Protein AF-A0AAE0H2H2-F1 (afdb_monomer_lite)

Secondary structure (DSSP, 8-state):
-EEEEEEEEPPPPP------------------------SS---TT-TTHHHHHHHHHHHHHHHHHHH-TTSEEEEETTEEEEEE-HHHHHHHHHHHHHHHHHTT-EE-GGG-EEEBTTB--GGGTT-B-TTSPBPTTTSS--SEEEETTEEEE-HHHHHHHHHHHHHHHHTTHHHHTTSS-HHHHHHHIIIIITHHHHTGGGTS-HHHHHHHHHHHHHHHHHHHHHHTT-SSPPPHHHHHHHTS-GGGTS-S---HHHHHHHHHHHHHHHHHHHHHHH-THHHHH-GGG--GGGGTTT--HHHHHHHHHHHHHHHHHHHHHHHS-TT-PPPGGG---SS------S-S----TTHHHHHHHHHHHTTS--

Sequence (370 aa):
MSIQLVLFLLAPEKKRKGKRKTYAQLAFEQKAPEKQKSLFPCRKGDPLGPFFMAVALQPALQATLNEHPDVFIMAYLDDIHILGPPDKVRAAYDTIVPLLIAAGLELNVPKSTVFCPDGACPEFEDVVDEAGTPMPGAVVPLPGVKVLGIPVGSDQWVADKCVEMALAAGAILPKLARLDDPQVQLLLLRFCAHPRFMHLVRGVPPHLLAHGALAHDNGIQECLQEVAGSPYPLGEEAVALSQLPTRWGGLGLSSAQRLAPAGWLGSWAQVWGKMVVLFPAVRDMLPHLGAPEDTEVGGHPLAAGLTAAMEDVRGARARVVAALGVGHSVPESLRVPEAAPVWGGFGSSQPTRQKELTNYQHGQAAFAGL

Foldseek 3Di:
DEAAEEEEADDDDDDDDDDDDDDDDDDDDDPDPDLPPQPDDLDVVRPCSQVVLCVLLVVLVVVLCVVQVQWDWDDDRRYIYIYYHLVSSLVSVVRRQVSCVVSVYHYDQANYAYAYQVWARCSQQCVADPVSHTRHRHGGHDQWDADPNQIDHDLVVNLVVLQVQLVVLLPCLVVLLVDPALVVSLCCLQPPRLVSSLVNLARPQLVSNQNSLVSNLVSSQVSNCSSVVPPDRDDPVLSVQQQDDVVVVHSVSNRSNVSSVVNNLVNCVVCVQVCCVVPVVVCVVCVLQPHSVCPLDDRHPSSVVVVVVVVVVVVVVVVVVVVPPPDDDDPPSPDDPPDDPNPDPPDDDDPDPPVVVVVVVVVVVVPVPD

pLDDT: mean 72.74, std 24.92, range [22.41, 98.56]

InterPro domains:
  IPR043502 DNA/RNA polymerase superfamily [SSF56672] (45-161)

Radius of gyration: 26.53 Å; chains: 1; bounding box: 83×51×76 Å

Organism: NCBI:txid36881

Structure (mmCIF, N/CA/C/O backbone):
data_AF-A0AAE0H2H2-F1
#
_entry.id   AF-A0AAE0H2H2-F1
#
loop_
_atom_site.group_PDB
_atom_site.id
_atom_site.type_symbol
_atom_site.label_atom_id
_atom_site.label_alt_id
_atom_site.label_comp_id
_atom_site.label_asym_id
_atom_site.label_entity_id
_atom_site.label_seq_id
_atom_site.pdbx_PDB_ins_code
_atom_site.Cartn_x
_atom_site.Cartn_y
_atom_site.Cartn_z
_atom_site.occupancy
_atom_site.B_iso_or_equiv
_atom_site.auth_seq_id
_atom_site.auth_comp_id
_atom_site.auth_asym_id
_atom_site.auth_atom_id
_atom_site.pdbx_PDB_model_num
ATOM 1 N N . MET A 1 1 ? -0.963 10.750 -21.145 1.00 28.17 1 MET A N 1
ATOM 2 C CA . MET A 1 1 ? -1.140 10.044 -19.853 1.00 28.17 1 MET A CA 1
ATOM 3 C C . MET A 1 1 ? 0.255 9.729 -19.354 1.00 28.17 1 MET A C 1
ATOM 5 O O . MET A 1 1 ? 1.069 9.331 -20.176 1.00 28.17 1 MET A O 1
ATOM 9 N N . SER A 1 2 ? 0.548 9.998 -18.086 1.00 22.41 2 SER A N 1
ATOM 10 C CA . SER A 1 2 ? 1.872 9.749 -17.513 1.00 22.41 2 SER A CA 1
ATOM 11 C C . SER A 1 2 ? 1.934 8.328 -16.966 1.00 22.41 2 SER A C 1
ATOM 13 O O . SER A 1 2 ? 1.033 7.964 -16.222 1.00 22.41 2 SER A O 1
ATOM 15 N N . ILE A 1 3 ? 2.967 7.567 -17.318 1.00 25.91 3 ILE A N 1
ATOM 16 C CA . ILE A 1 3 ? 3.225 6.220 -16.786 1.00 25.91 3 ILE A CA 1
ATOM 17 C C . ILE A 1 3 ? 4.239 6.323 -15.651 1.00 25.91 3 ILE A C 1
ATOM 19 O O . ILE A 1 3 ? 5.212 7.080 -15.757 1.00 25.91 3 ILE A O 1
ATOM 23 N N . GLN A 1 4 ? 4.008 5.560 -14.585 1.00 34.78 4 GLN A N 1
ATOM 24 C CA . GLN A 1 4 ? 4.994 5.320 -13.544 1.00 34.78 4 GLN A CA 1
ATOM 25 C C . GLN A 1 4 ? 5.663 3.977 -13.826 1.00 34.78 4 GLN A C 1
ATOM 27 O O . GLN A 1 4 ? 5.008 2.935 -13.861 1.00 34.78 4 GLN A O 1
ATOM 32 N N . LEU A 1 5 ? 6.977 4.014 -14.041 1.00 48.91 5 LEU A N 1
ATOM 33 C CA . LEU A 1 5 ? 7.773 2.809 -14.191 1.00 48.91 5 LEU A CA 1
ATOM 34 C C . LEU A 1 5 ? 8.485 2.518 -12.872 1.00 48.91 5 LEU A C 1
ATOM 36 O O . LEU A 1 5 ? 9.252 3.347 -12.379 1.00 48.91 5 LEU A O 1
ATOM 40 N N . VAL A 1 6 ? 8.232 1.349 -12.294 1.00 55.44 6 VAL A N 1
ATOM 41 C CA . VAL A 1 6 ? 8.979 0.867 -11.131 1.00 55.44 6 VAL A CA 1
ATOM 42 C C . VAL A 1 6 ? 9.818 -0.320 -11.569 1.00 55.44 6 VAL A C 1
ATOM 44 O O . VAL A 1 6 ? 9.327 -1.426 -11.782 1.00 55.44 6 VAL A O 1
ATOM 47 N N . LEU A 1 7 ? 11.107 -0.076 -11.733 1.00 50.66 7 LEU A N 1
ATOM 48 C CA . LEU A 1 7 ? 12.059 -1.092 -12.148 1.00 50.66 7 LEU A CA 1
ATOM 49 C C . LEU A 1 7 ? 12.616 -1.774 -10.900 1.00 50.66 7 LEU A C 1
ATOM 51 O O . LEU A 1 7 ? 13.287 -1.122 -10.103 1.00 50.66 7 LEU A O 1
ATOM 55 N N . PHE A 1 8 ? 12.338 -3.064 -10.712 1.00 37.78 8 PHE A N 1
ATOM 56 C CA . PHE A 1 8 ? 12.973 -3.858 -9.659 1.00 37.78 8 PHE A CA 1
ATOM 57 C C . PHE A 1 8 ? 14.130 -4.652 -10.247 1.00 37.78 8 PHE A C 1
ATOM 59 O O . PHE A 1 8 ? 13.943 -5.495 -11.122 1.00 37.78 8 PHE A O 1
ATOM 66 N N . LEU A 1 9 ? 15.328 -4.424 -9.731 1.00 34.16 9 LEU A N 1
ATOM 67 C CA . LEU A 1 9 ? 16.513 -5.134 -10.178 1.00 34.16 9 LEU A CA 1
ATOM 68 C C . LEU A 1 9 ? 16.863 -6.254 -9.192 1.00 34.16 9 LEU A C 1
ATOM 70 O O . LEU A 1 9 ? 16.934 -6.028 -7.985 1.00 34.16 9 LEU A O 1
ATOM 74 N N . LEU A 1 10 ? 17.057 -7.466 -9.710 1.00 28.23 10 LEU A N 1
ATOM 75 C CA . LEU A 1 10 ? 17.524 -8.641 -8.969 1.00 28.23 10 LEU A CA 1
ATOM 76 C C . LEU A 1 10 ? 19.026 -8.847 -9.218 1.00 28.23 10 LEU A C 1
ATOM 78 O O . LEU A 1 10 ? 19.496 -8.683 -10.341 1.00 28.23 10 LEU A O 1
ATOM 82 N N . ALA A 1 11 ? 19.776 -9.213 -8.178 1.00 25.55 11 ALA A N 1
ATOM 83 C CA . ALA A 1 11 ? 21.234 -9.349 -8.196 1.00 25.55 11 ALA A CA 1
ATOM 84 C C . ALA A 1 11 ? 21.775 -10.194 -9.378 1.00 25.55 11 ALA A C 1
ATOM 86 O O . ALA A 1 11 ? 21.263 -11.288 -9.630 1.00 25.55 11 ALA A O 1
ATOM 87 N N . PRO A 1 12 ? 22.854 -9.772 -10.067 1.00 28.09 12 PRO A N 1
ATOM 88 C CA . PRO A 1 12 ? 23.492 -10.589 -11.096 1.00 28.09 12 PRO A CA 1
ATOM 89 C C . PRO A 1 12 ? 24.421 -11.666 -10.504 1.00 28.09 12 PRO A C 1
ATOM 91 O O . PRO A 1 12 ? 25.335 -11.376 -9.724 1.00 28.09 12 PRO A O 1
ATOM 94 N N . GLU A 1 13 ? 24.274 -12.916 -10.959 1.00 27.06 13 GLU A N 1
ATOM 95 C CA . GLU A 1 13 ? 25.324 -13.930 -10.814 1.00 27.06 13 GLU A CA 1
ATOM 96 C C . GLU A 1 13 ? 26.597 -13.483 -11.555 1.00 27.06 13 GLU A C 1
ATOM 98 O O . GLU A 1 13 ? 26.600 -13.115 -12.732 1.00 27.06 13 GLU A O 1
ATOM 103 N N . LYS A 1 14 ? 27.735 -13.527 -10.856 1.00 30.95 14 LYS A N 1
ATOM 104 C CA . LYS A 1 14 ? 29.041 -13.144 -11.402 1.00 30.95 14 LYS A CA 1
ATOM 105 C C . LYS A 1 14 ? 29.449 -14.058 -12.564 1.00 30.95 14 LYS A C 1
ATOM 107 O O . LYS A 1 14 ? 29.814 -15.204 -12.304 1.00 30.95 14 LYS A O 1
ATOM 112 N N . LYS A 1 15 ? 29.653 -13.504 -13.774 1.00 26.59 15 LYS A N 1
ATOM 113 C CA . LYS A 1 15 ? 30.867 -13.787 -14.584 1.00 26.59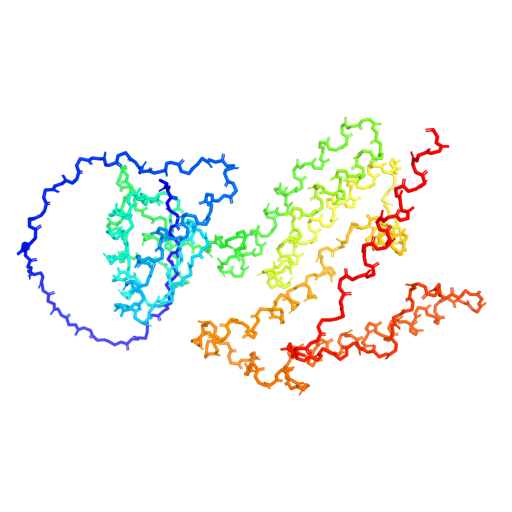 15 LYS A CA 1
ATOM 114 C C . LYS A 1 15 ? 31.109 -12.887 -15.816 1.00 26.59 15 LYS A C 1
ATOM 116 O O . LYS A 1 15 ? 30.358 -12.874 -16.774 1.00 26.59 15 LYS A O 1
ATOM 121 N N . ARG A 1 16 ? 32.327 -12.318 -15.796 1.00 26.94 16 ARG A N 1
ATOM 122 C CA . ARG A 1 16 ? 33.326 -12.102 -16.875 1.00 26.94 16 ARG A CA 1
ATOM 123 C C . ARG A 1 16 ? 33.027 -11.169 -18.069 1.00 26.94 16 ARG A C 1
ATOM 125 O O . ARG A 1 16 ? 32.564 -11.580 -19.119 1.00 26.94 16 ARG A O 1
ATOM 132 N N . LYS A 1 17 ? 33.591 -9.959 -17.921 1.00 30.48 17 LYS A N 1
ATOM 133 C CA . LYS A 1 17 ? 34.383 -9.140 -18.871 1.00 30.48 17 LYS A CA 1
ATOM 134 C C . LYS A 1 17 ? 34.323 -9.507 -20.367 1.00 30.48 17 LYS A C 1
ATOM 136 O O . LYS A 1 17 ? 34.973 -10.455 -20.800 1.00 30.48 17 LYS A O 1
ATOM 141 N N . GLY A 1 18 ? 33.801 -8.571 -21.161 1.00 25.48 18 GLY A N 1
ATOM 142 C CA . GLY A 1 18 ? 34.105 -8.426 -22.586 1.00 25.48 18 GLY A CA 1
ATOM 143 C C . GLY A 1 18 ? 33.724 -7.033 -23.093 1.00 25.48 18 GLY A C 1
ATOM 144 O O . GLY A 1 18 ? 32.568 -6.648 -23.027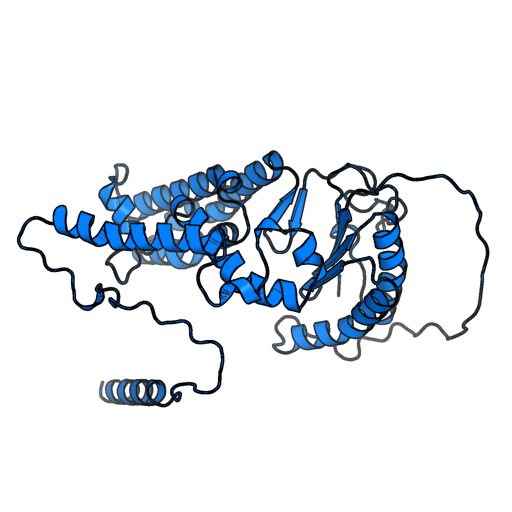 1.00 25.48 18 GLY A O 1
ATOM 145 N N . LYS A 1 19 ? 34.706 -6.259 -23.571 1.00 27.52 19 LYS A N 1
ATOM 146 C CA . LYS A 1 19 ? 34.504 -4.961 -24.243 1.00 27.52 19 LYS A CA 1
ATOM 147 C C . LYS A 1 19 ? 33.829 -5.175 -25.604 1.00 27.52 19 LYS A C 1
ATOM 149 O O . LYS A 1 19 ? 34.312 -6.037 -26.334 1.00 27.52 19 LYS A O 1
ATOM 154 N N . ARG A 1 20 ? 32.931 -4.276 -26.034 1.00 23.17 20 ARG A N 1
ATOM 155 C CA . ARG A 1 20 ? 33.016 -3.629 -27.364 1.00 23.17 20 ARG A CA 1
ATOM 156 C C . ARG A 1 20 ? 32.036 -2.470 -27.555 1.00 23.17 20 ARG A C 1
ATOM 158 O O . ARG A 1 20 ? 31.009 -2.378 -26.904 1.00 23.17 20 ARG A O 1
ATOM 165 N N . LYS A 1 21 ? 32.485 -1.572 -28.432 1.00 22.84 21 LYS A N 1
ATOM 166 C CA . LYS A 1 21 ? 31.920 -0.282 -28.816 1.00 22.84 21 LYS A CA 1
ATOM 167 C C . LYS A 1 21 ? 30.731 -0.425 -29.771 1.00 22.84 21 LYS A C 1
ATOM 169 O O . LYS A 1 21 ? 30.671 -1.368 -30.554 1.00 22.84 21 LYS A O 1
ATOM 174 N N . THR A 1 22 ? 29.897 0.605 -29.690 1.00 34.84 22 THR A N 1
ATOM 175 C CA . THR A 1 22 ? 28.964 1.191 -30.661 1.00 34.84 22 THR A CA 1
ATOM 176 C C . THR A 1 22 ? 29.240 0.929 -32.144 1.00 34.84 22 THR A C 1
ATOM 178 O O . THR A 1 22 ? 30.383 1.027 -32.577 1.00 34.84 22 THR A O 1
ATOM 181 N N . TYR A 1 23 ? 28.165 0.686 -32.907 1.00 23.72 23 TYR A N 1
ATOM 182 C CA . TYR A 1 23 ? 27.789 1.337 -34.180 1.00 23.72 23 TYR A CA 1
ATOM 183 C C . TYR A 1 23 ? 26.551 0.631 -34.761 1.00 23.72 23 TYR A C 1
ATOM 185 O O . TYR A 1 23 ? 26.616 -0.568 -35.005 1.00 23.72 23 TYR A O 1
ATOM 193 N N . ALA A 1 24 ? 25.474 1.375 -35.032 1.00 23.97 24 ALA A N 1
ATOM 194 C CA . ALA A 1 24 ? 24.702 1.301 -36.282 1.00 23.97 24 ALA A CA 1
ATOM 195 C C . ALA A 1 24 ? 23.532 2.293 -36.234 1.00 23.97 24 ALA A C 1
ATOM 197 O O . ALA A 1 24 ? 22.600 2.173 -35.445 1.00 23.97 24 ALA A O 1
ATOM 198 N N . GLN A 1 25 ? 23.635 3.290 -37.101 1.00 24.72 25 GLN A N 1
ATOM 199 C CA . GLN A 1 25 ? 22.614 4.260 -37.454 1.00 24.72 25 GLN A CA 1
ATOM 200 C C . GLN A 1 25 ? 21.769 3.735 -38.629 1.00 24.72 25 GLN A C 1
ATOM 202 O O . GLN A 1 25 ? 22.316 3.101 -39.527 1.00 24.72 25 GLN A O 1
ATOM 207 N N . LEU A 1 26 ? 20.499 4.168 -38.638 1.00 25.58 26 LEU A N 1
ATOM 208 C CA . LEU A 1 26 ? 19.618 4.444 -39.790 1.00 25.58 26 LEU A CA 1
ATOM 209 C C . LEU A 1 26 ? 19.058 3.243 -40.579 1.00 25.58 26 LEU A C 1
ATOM 211 O O . LEU A 1 26 ? 19.769 2.587 -41.326 1.00 25.58 26 LEU A O 1
ATOM 215 N N . ALA A 1 27 ? 17.736 3.043 -40.553 1.00 25.00 27 ALA A N 1
ATOM 216 C CA . ALA A 1 27 ? 16.785 3.798 -41.383 1.00 25.00 27 ALA A CA 1
ATOM 217 C C . ALA A 1 27 ? 15.397 3.123 -41.369 1.00 25.00 27 ALA A C 1
ATOM 219 O O . ALA A 1 27 ? 15.215 2.054 -41.940 1.00 25.00 27 ALA A O 1
ATOM 220 N N . PHE A 1 28 ? 14.398 3.795 -40.798 1.00 24.16 28 PHE A N 1
ATOM 221 C CA . PHE A 1 28 ? 13.041 3.762 -41.340 1.00 24.16 28 PHE A CA 1
ATOM 222 C C . PHE A 1 28 ? 12.531 5.199 -41.354 1.00 24.16 28 PHE A C 1
ATOM 224 O O . PHE A 1 28 ? 12.192 5.778 -40.324 1.00 24.16 28 PHE A O 1
ATOM 231 N N . GLU A 1 29 ? 12.541 5.791 -42.547 1.00 28.86 29 GLU A N 1
ATOM 232 C CA . GLU A 1 29 ? 11.766 6.982 -42.850 1.00 28.86 29 GLU A CA 1
ATOM 233 C C . GLU A 1 29 ? 10.282 6.629 -42.725 1.00 28.86 29 GLU A C 1
ATOM 235 O O . GLU A 1 29 ? 9.678 6.049 -43.625 1.00 28.86 29 GLU A O 1
ATOM 240 N N . GLN A 1 30 ? 9.668 7.021 -41.617 1.00 28.27 30 GLN A N 1
ATOM 241 C CA . GLN A 1 30 ? 8.284 7.461 -41.646 1.00 28.27 30 GLN A CA 1
ATOM 242 C C . GLN A 1 30 ? 8.240 8.843 -41.015 1.00 28.27 30 GLN A C 1
ATOM 244 O O . GLN A 1 30 ? 8.755 9.062 -39.919 1.00 28.27 30 GLN A O 1
ATOM 249 N N . LYS A 1 31 ? 7.687 9.791 -41.780 1.00 26.48 31 LYS A N 1
ATOM 250 C CA . LYS A 1 31 ? 7.372 11.153 -41.347 1.00 26.48 31 LYS A CA 1
ATOM 251 C C . LYS A 1 31 ? 6.892 11.130 -39.900 1.00 26.48 31 LYS A C 1
ATOM 253 O O . LYS A 1 31 ? 5.987 10.362 -39.579 1.00 26.48 31 LYS A O 1
ATOM 258 N N . ALA A 1 32 ? 7.476 11.999 -39.076 1.00 28.83 32 ALA A N 1
ATOM 259 C CA . ALA A 1 32 ? 6.954 12.311 -37.756 1.00 28.83 32 ALA A CA 1
ATOM 260 C C . ALA A 1 32 ? 5.426 12.449 -37.854 1.00 28.83 32 ALA A C 1
ATOM 262 O O . ALA A 1 32 ? 4.962 13.257 -38.670 1.00 28.83 32 ALA A O 1
ATOM 263 N N . PRO A 1 33 ? 4.631 11.677 -37.095 1.00 35.97 33 PRO A N 1
ATOM 264 C CA . PRO A 1 33 ? 3.234 12.018 -36.986 1.00 35.97 33 PRO A CA 1
ATOM 265 C C . PRO A 1 33 ? 3.209 13.379 -36.288 1.00 35.97 33 PRO A C 1
ATOM 267 O O . PRO A 1 33 ? 3.734 13.538 -35.183 1.00 35.97 33 PRO A O 1
ATOM 270 N N . GLU A 1 34 ? 2.642 14.388 -36.956 1.00 32.69 34 GLU A N 1
ATOM 271 C CA . GLU A 1 34 ? 2.080 15.547 -36.263 1.00 32.69 34 GLU A CA 1
ATOM 272 C C . GLU A 1 34 ? 1.403 15.029 -35.001 1.00 32.69 34 GLU A C 1
ATOM 274 O O . GLU A 1 34 ? 0.661 14.054 -35.122 1.00 32.69 34 GLU A O 1
ATOM 279 N N . LYS A 1 35 ? 1.680 15.630 -33.827 1.00 33.91 35 LYS A N 1
ATOM 280 C CA . LYS A 1 35 ? 1.057 15.283 -32.537 1.00 33.91 35 LYS A CA 1
ATOM 281 C C . LYS A 1 35 ? -0.387 14.859 -32.782 1.00 33.91 35 LYS A C 1
ATOM 283 O O . LYS A 1 35 ? -1.266 15.710 -32.945 1.00 33.91 35 LYS A O 1
ATOM 288 N N . GLN A 1 36 ? -0.615 13.550 -32.864 1.00 34.44 36 GLN A N 1
ATOM 289 C CA . GLN A 1 36 ? -1.924 13.029 -33.188 1.00 34.44 36 GLN A CA 1
ATOM 290 C C . GLN A 1 36 ? -2.730 13.350 -31.940 1.00 34.44 36 GLN A C 1
ATOM 292 O O . GLN A 1 36 ? -2.468 12.798 -30.871 1.00 34.44 36 GLN A O 1
ATOM 297 N N . LYS A 1 37 ? -3.627 14.342 -32.028 1.00 34.59 37 LYS A N 1
ATOM 298 C CA . LYS A 1 37 ? -4.601 14.605 -30.966 1.00 34.59 37 LYS A CA 1
ATOM 299 C C . LYS A 1 37 ? -5.234 13.254 -30.665 1.00 34.59 37 LYS A C 1
ATOM 301 O O . LYS A 1 37 ? -5.859 12.691 -31.559 1.00 34.59 37 LYS A O 1
ATOM 306 N N . SER A 1 38 ? -4.980 12.731 -29.462 1.00 37.88 38 SER A N 1
ATOM 307 C CA . SER A 1 38 ? -5.392 11.395 -29.027 1.00 37.88 38 SER A CA 1
ATOM 308 C C . SER A 1 38 ? -6.783 11.094 -29.572 1.00 37.88 38 SER A C 1
ATOM 310 O O . SER A 1 38 ? -7.717 11.840 -29.262 1.00 37.88 38 SER A O 1
ATOM 312 N N . LEU A 1 39 ? -6.919 10.056 -30.403 1.00 38.53 39 LEU A N 1
ATOM 313 C CA . LEU A 1 39 ? -8.165 9.818 -31.135 1.00 38.53 39 LEU A CA 1
ATOM 314 C C . LEU A 1 39 ? -9.361 9.569 -30.196 1.00 38.53 39 LEU A C 1
ATOM 316 O O . LEU A 1 39 ? -10.496 9.719 -30.624 1.00 38.53 39 LEU A O 1
ATOM 320 N N . PHE A 1 40 ? -9.119 9.298 -28.907 1.00 41.47 40 PHE A N 1
ATOM 321 C CA . PHE A 1 40 ? -10.119 9.350 -27.841 1.00 41.47 40 PHE A CA 1
ATOM 322 C C . PHE A 1 40 ? -9.466 9.792 -26.519 1.00 41.47 40 PHE A C 1
ATOM 324 O O . PHE A 1 40 ? -8.804 8.978 -25.872 1.00 41.47 40 PHE A O 1
ATOM 331 N N . PRO A 1 41 ? -9.614 11.053 -26.066 1.00 49.22 41 PRO A N 1
ATOM 332 C CA . PRO A 1 41 ? -9.222 11.402 -24.708 1.00 49.22 41 PRO A CA 1
ATOM 333 C C . PRO A 1 41 ? -10.182 10.700 -23.742 1.00 49.22 41 PRO A C 1
ATOM 335 O O . PRO A 1 41 ? -11.307 11.157 -23.533 1.00 49.22 41 PRO A O 1
ATOM 338 N N . CYS A 1 42 ? -9.745 9.581 -23.161 1.00 57.22 42 CYS A N 1
ATOM 339 C CA . CYS A 1 42 ? -10.456 8.945 -22.058 1.00 57.22 42 CYS A CA 1
ATOM 340 C C . CYS A 1 42 ? -10.548 9.963 -20.917 1.00 57.22 42 CYS A C 1
ATOM 342 O O . CYS A 1 42 ? -9.534 10.405 -20.367 1.00 57.22 42 CYS A O 1
ATOM 344 N N . ARG A 1 43 ? -11.765 10.414 -20.607 1.00 64.12 43 ARG A N 1
ATOM 345 C CA . ARG A 1 43 ? -11.980 11.428 -19.572 1.00 64.12 43 ARG A CA 1
ATOM 346 C C . ARG A 1 43 ? -11.826 10.779 -18.202 1.00 64.12 43 ARG A C 1
ATOM 348 O O . ARG A 1 43 ? -12.275 9.657 -17.985 1.00 64.12 43 ARG A O 1
ATOM 355 N N . LYS A 1 44 ? -11.228 11.496 -17.246 1.00 66.25 44 LYS A N 1
ATOM 356 C CA . LYS A 1 44 ? -11.245 11.060 -15.842 1.00 66.25 44 LYS A CA 1
ATOM 357 C C . LYS A 1 44 ? -12.703 10.893 -15.402 1.00 66.25 44 LYS A C 1
ATOM 359 O O . LYS A 1 44 ? -13.487 11.827 -15.548 1.00 66.25 44 LYS A O 1
ATOM 364 N N . GLY A 1 45 ? -13.042 9.712 -14.890 1.00 77.19 45 GLY A N 1
ATOM 365 C CA . GLY A 1 45 ? -14.411 9.349 -14.515 1.00 77.19 45 GLY A CA 1
ATOM 366 C C . GLY A 1 45 ? -15.206 8.604 -15.594 1.00 77.19 45 GLY A C 1
ATOM 367 O O . GLY A 1 45 ? -16.333 8.211 -15.314 1.00 77.19 45 GLY A O 1
ATOM 368 N N . ASP A 1 46 ? -14.645 8.374 -16.787 1.00 83.75 46 ASP A N 1
ATOM 369 C CA . ASP A 1 46 ? -15.234 7.471 -17.782 1.00 83.75 46 ASP A CA 1
ATOM 370 C C . ASP A 1 46 ? -15.148 6.009 -17.293 1.00 83.75 46 ASP A C 1
ATOM 372 O O . ASP A 1 46 ? -14.033 5.522 -17.065 1.00 83.75 46 ASP A O 1
ATOM 376 N N . PRO A 1 47 ? -16.281 5.289 -17.155 1.00 87.00 47 PRO A N 1
ATOM 377 C CA . PRO A 1 47 ? -16.286 3.884 -16.751 1.00 87.00 47 PRO A CA 1
ATOM 378 C C . PRO A 1 47 ? -15.449 2.961 -17.649 1.00 87.00 47 PRO A C 1
ATOM 380 O O . PRO A 1 47 ? -14.921 1.964 -17.160 1.00 87.00 47 PRO A O 1
ATOM 383 N N . LEU A 1 48 ? -15.310 3.276 -18.944 1.00 86.69 48 LEU A N 1
ATOM 384 C CA . LEU A 1 48 ? -14.528 2.479 -19.899 1.00 86.69 48 LEU A CA 1
ATOM 385 C C . LEU A 1 48 ? -13.084 2.969 -20.061 1.00 86.69 48 LEU A C 1
ATOM 387 O O . LEU A 1 48 ? -12.267 2.273 -20.664 1.00 86.69 48 LEU A O 1
ATOM 391 N N . GLY A 1 49 ? -12.739 4.127 -19.495 1.00 82.88 49 GLY A N 1
ATOM 392 C CA . GLY A 1 49 ? -11.400 4.709 -19.594 1.00 82.88 49 GLY A CA 1
ATOM 393 C C . GLY A 1 49 ? -10.269 3.750 -19.185 1.00 82.88 49 GLY A C 1
ATOM 394 O O . GLY A 1 49 ? -9.325 3.584 -19.961 1.00 82.88 49 GLY A O 1
ATOM 395 N N . PRO A 1 50 ? -10.353 3.063 -18.025 1.00 85.88 50 PRO A N 1
ATOM 396 C CA . PRO A 1 50 ? -9.331 2.100 -17.608 1.00 85.88 50 PRO A CA 1
ATOM 397 C C . PRO A 1 50 ? -9.164 0.925 -18.579 1.00 85.88 50 PRO A C 1
ATOM 399 O O . PRO A 1 50 ? -8.043 0.487 -18.828 1.00 85.88 50 PRO A O 1
ATOM 402 N N . PHE A 1 51 ? -10.264 0.437 -19.162 1.00 86.56 51 PHE A N 1
ATOM 403 C CA . PHE A 1 51 ? -10.221 -0.650 -20.139 1.00 86.56 51 PHE A CA 1
ATOM 404 C C . PHE A 1 51 ? -9.496 -0.218 -21.415 1.00 86.56 51 PHE A C 1
ATOM 406 O O . PHE A 1 51 ? -8.593 -0.914 -21.872 1.00 86.56 51 PHE A O 1
ATOM 413 N N . PHE A 1 52 ? -9.833 0.954 -21.961 1.00 82.75 52 PHE A N 1
ATOM 414 C CA . PHE A 1 52 ? -9.165 1.464 -23.158 1.00 82.75 52 PHE A CA 1
ATOM 415 C C . PHE A 1 52 ? -7.680 1.747 -22.927 1.00 82.75 52 PHE A C 1
ATOM 417 O O . PHE A 1 52 ? -6.874 1.468 -23.812 1.00 82.75 52 PHE A O 1
ATOM 424 N N . MET A 1 53 ? -7.299 2.219 -21.734 1.00 81.06 53 MET A N 1
ATOM 425 C CA . MET A 1 53 ? -5.887 2.341 -21.366 1.00 81.06 53 MET A CA 1
ATOM 426 C C . MET A 1 53 ? -5.182 0.981 -21.395 1.00 81.06 53 MET A C 1
ATOM 428 O O . MET A 1 53 ? -4.130 0.850 -22.013 1.00 81.06 53 MET A O 1
ATOM 432 N N . ALA A 1 54 ? -5.764 -0.041 -20.763 1.00 86.81 54 ALA A N 1
ATOM 433 C CA . ALA A 1 54 ? -5.176 -1.378 -20.745 1.00 86.81 54 ALA A CA 1
ATOM 434 C C . ALA A 1 54 ? -5.020 -1.955 -22.165 1.00 86.81 54 ALA A C 1
ATOM 436 O O . ALA A 1 54 ? -3.967 -2.491 -22.501 1.00 86.81 54 ALA A O 1
ATOM 437 N N . VAL A 1 55 ? -6.028 -1.776 -23.027 1.00 86.12 55 VAL A N 1
ATOM 438 C CA . VAL A 1 55 ? -5.967 -2.190 -24.440 1.00 86.12 55 VAL A CA 1
ATOM 439 C C . VAL A 1 55 ? -4.863 -1.450 -25.199 1.00 86.12 55 VAL A C 1
ATOM 441 O O . VAL A 1 55 ? -4.169 -2.068 -26.001 1.00 86.12 55 VAL A O 1
ATOM 444 N N . ALA A 1 56 ? -4.666 -0.155 -24.938 1.00 82.94 56 ALA A N 1
ATOM 445 C CA . ALA A 1 56 ? -3.610 0.631 -25.574 1.00 82.94 56 ALA A CA 1
ATOM 446 C C . ALA A 1 56 ? -2.197 0.212 -25.126 1.00 82.94 56 ALA A C 1
ATOM 448 O O . ALA A 1 56 ? -1.263 0.258 -25.923 1.00 82.94 56 ALA A O 1
ATOM 449 N N . LEU A 1 57 ? -2.040 -0.226 -23.872 1.00 86.69 57 LEU A N 1
ATOM 450 C CA . LEU A 1 57 ? -0.767 -0.707 -23.323 1.00 86.69 57 LEU A CA 1
ATOM 451 C C . LEU A 1 57 ? -0.395 -2.117 -23.801 1.00 86.69 57 LEU A C 1
ATOM 453 O O . LEU A 1 57 ? 0.790 -2.431 -23.932 1.00 86.69 57 LEU A O 1
ATOM 457 N N . GLN A 1 58 ? -1.394 -2.967 -24.055 1.00 90.25 58 GLN A N 1
ATOM 458 C CA . GLN A 1 58 ? -1.197 -4.399 -24.295 1.00 90.25 58 GLN A CA 1
ATOM 459 C C . GLN A 1 58 ? -0.188 -4.727 -25.414 1.00 90.25 58 GLN A C 1
ATOM 461 O O . GLN A 1 58 ? 0.645 -5.609 -25.193 1.00 90.25 58 GLN A O 1
ATOM 466 N N . PRO A 1 59 ? -0.190 -4.059 -26.590 1.00 91.81 59 PRO A N 1
ATOM 467 C CA . PRO A 1 59 ? 0.768 -4.368 -27.650 1.00 91.81 59 PRO A CA 1
ATOM 468 C C . PRO A 1 59 ? 2.221 -4.102 -27.244 1.00 91.81 59 PRO A C 1
ATOM 470 O O . PRO A 1 59 ? 3.091 -4.911 -27.560 1.00 91.81 59 PRO A O 1
ATOM 473 N N . ALA A 1 60 ? 2.478 -3.007 -26.517 1.00 91.06 60 ALA A N 1
ATOM 474 C CA . ALA A 1 60 ? 3.816 -2.667 -26.038 1.00 91.06 60 ALA A CA 1
ATOM 475 C C . ALA A 1 60 ? 4.309 -3.704 -25.022 1.00 91.06 60 ALA A C 1
ATOM 477 O O . ALA A 1 60 ? 5.398 -4.247 -25.180 1.00 91.06 60 ALA A O 1
ATOM 478 N N . LEU A 1 61 ? 3.465 -4.053 -24.045 1.00 91.56 61 LEU A N 1
ATOM 479 C CA . LEU A 1 61 ? 3.775 -5.070 -23.037 1.00 91.56 61 LEU A CA 1
ATOM 480 C C . LEU A 1 61 ? 4.088 -6.431 -23.675 1.00 91.56 61 LEU A C 1
ATOM 482 O O . LEU A 1 61 ? 5.085 -7.060 -23.329 1.00 91.56 61 LEU A O 1
ATOM 486 N N . GLN A 1 62 ? 3.265 -6.876 -24.631 1.00 92.25 62 GLN A N 1
ATOM 487 C CA . GLN A 1 62 ? 3.457 -8.168 -25.289 1.00 92.25 62 GLN A CA 1
ATOM 488 C C . GLN A 1 62 ? 4.717 -8.193 -26.159 1.00 92.25 62 GLN A C 1
ATOM 490 O O . GLN A 1 62 ? 5.437 -9.189 -26.154 1.00 92.25 62 GLN A O 1
ATOM 495 N N . ALA A 1 63 ? 4.992 -7.116 -26.900 1.00 94.19 63 ALA A N 1
ATOM 496 C CA . ALA A 1 63 ? 6.201 -7.011 -27.709 1.00 94.19 63 ALA A CA 1
ATOM 497 C C . ALA A 1 63 ? 7.460 -7.079 -26.833 1.00 94.19 63 ALA A C 1
ATOM 499 O O . ALA A 1 63 ? 8.361 -7.861 -27.129 1.00 94.19 63 ALA A O 1
ATOM 500 N N . THR A 1 64 ? 7.485 -6.344 -25.716 1.00 94.25 64 THR A N 1
ATOM 501 C CA . THR A 1 64 ? 8.606 -6.382 -24.769 1.00 94.25 64 THR A CA 1
ATOM 502 C C . THR A 1 64 ? 8.767 -7.758 -24.127 1.00 94.25 64 THR A C 1
ATOM 504 O O . THR A 1 64 ? 9.886 -8.253 -24.070 1.00 94.25 64 THR A O 1
ATOM 507 N N . LEU A 1 65 ? 7.682 -8.414 -23.698 1.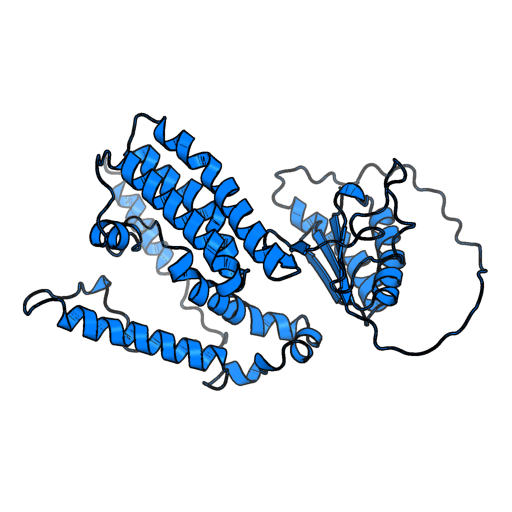00 89.75 65 LEU A N 1
ATOM 508 C CA . LEU A 1 65 ? 7.751 -9.770 -23.132 1.00 89.75 65 LEU A CA 1
ATOM 509 C C . LEU A 1 65 ? 8.273 -10.808 -24.137 1.00 89.75 65 LEU A C 1
ATOM 511 O O . LEU A 1 65 ? 9.005 -11.715 -23.755 1.00 89.75 65 LEU A O 1
ATOM 515 N N . ASN A 1 66 ? 7.914 -10.679 -25.417 1.00 92.06 66 ASN A N 1
ATOM 516 C CA . ASN A 1 66 ? 8.385 -11.589 -26.462 1.00 92.06 66 ASN A CA 1
ATOM 517 C C . ASN A 1 66 ? 9.885 -11.420 -26.749 1.00 92.06 66 ASN A C 1
ATOM 519 O O . ASN A 1 66 ? 10.559 -12.398 -27.065 1.00 92.06 66 ASN A O 1
ATOM 523 N N . GLU A 1 67 ? 10.397 -10.189 -26.676 1.00 95.94 67 GLU A N 1
ATOM 524 C CA . GLU A 1 67 ? 11.812 -9.884 -26.915 1.00 95.94 67 GLU A CA 1
ATOM 525 C C . GLU A 1 67 ? 12.685 -10.170 -25.683 1.00 95.94 67 GLU A C 1
ATOM 527 O O . GLU A 1 67 ? 13.828 -10.608 -25.819 1.00 95.94 67 GLU A O 1
ATOM 532 N N . HIS A 1 68 ? 12.128 -9.986 -24.483 1.00 92.31 68 HIS A N 1
ATOM 533 C CA . HIS A 1 68 ? 12.835 -10.109 -23.209 1.00 92.31 68 HIS A CA 1
ATOM 534 C C . HIS A 1 68 ? 12.157 -11.142 -22.293 1.00 92.31 68 HIS A C 1
ATOM 536 O O . HIS A 1 68 ? 11.605 -10.775 -21.256 1.00 92.31 68 HIS A O 1
ATOM 542 N N . PRO A 1 69 ? 12.209 -12.447 -22.623 1.00 85.50 69 PRO A N 1
ATOM 543 C CA . PRO A 1 69 ? 11.593 -13.496 -21.800 1.00 85.50 69 PRO A CA 1
ATOM 544 C C . PRO A 1 69 ? 12.274 -13.676 -20.431 1.00 85.50 69 PRO A C 1
ATOM 546 O O . PRO A 1 69 ? 11.710 -14.306 -19.541 1.00 85.50 69 PRO A O 1
ATOM 549 N N . ASP A 1 70 ? 13.481 -13.123 -20.263 1.00 80.62 70 ASP A N 1
ATOM 550 C CA . ASP A 1 70 ? 14.274 -13.189 -19.029 1.00 80.62 70 ASP A CA 1
ATOM 551 C C . ASP A 1 70 ? 13.855 -12.140 -17.980 1.00 80.62 70 ASP A C 1
ATOM 553 O O . ASP A 1 70 ? 14.387 -12.141 -16.867 1.00 80.62 70 ASP A O 1
ATOM 557 N N . VAL A 1 71 ? 12.949 -11.217 -18.325 1.00 84.06 71 VAL A N 1
ATOM 558 C CA . VAL A 1 71 ? 12.388 -10.249 -17.375 1.00 84.06 71 VAL A CA 1
ATOM 559 C C . VAL A 1 71 ? 10.931 -10.559 -17.089 1.00 84.06 71 VAL A C 1
ATOM 561 O O . VAL A 1 71 ? 10.201 -11.141 -17.888 1.00 84.06 71 VAL A O 1
ATOM 564 N N . PHE A 1 72 ? 10.489 -10.107 -15.930 1.00 83.06 72 PHE A N 1
ATOM 565 C CA . PHE A 1 72 ? 9.122 -10.232 -15.489 1.00 83.06 72 PHE A CA 1
ATOM 566 C C . PHE A 1 72 ? 8.433 -8.868 -15.533 1.00 83.06 72 PHE A C 1
ATOM 568 O O . PHE A 1 72 ? 8.924 -7.911 -14.941 1.00 83.06 72 PHE A O 1
ATOM 575 N N . ILE A 1 73 ? 7.305 -8.757 -16.241 1.00 85.81 73 ILE A N 1
ATOM 576 C CA . ILE A 1 73 ? 6.578 -7.488 -16.397 1.00 85.81 73 ILE A CA 1
ATOM 577 C C . ILE A 1 73 ? 5.191 -7.599 -15.766 1.00 85.81 73 ILE A C 1
ATOM 579 O O . ILE A 1 73 ? 4.406 -8.477 -16.123 1.00 85.81 73 ILE A O 1
ATOM 583 N N . MET A 1 74 ? 4.871 -6.675 -14.860 1.00 84.94 74 MET A N 1
ATOM 584 C CA . MET A 1 74 ? 3.535 -6.511 -14.284 1.00 84.94 74 MET A CA 1
ATOM 585 C C . MET A 1 74 ? 3.013 -5.110 -14.568 1.00 84.94 74 MET A C 1
ATOM 587 O O . MET A 1 74 ? 3.717 -4.133 -14.339 1.00 84.94 74 MET A O 1
ATOM 591 N N . ALA A 1 75 ? 1.760 -4.993 -14.994 1.00 88.44 75 ALA A N 1
ATOM 592 C CA . ALA A 1 75 ? 1.116 -3.702 -15.192 1.00 88.44 75 ALA A CA 1
ATOM 593 C C . ALA A 1 75 ? -0.209 -3.641 -14.432 1.00 88.44 75 ALA A C 1
ATOM 595 O O . ALA A 1 75 ? -1.058 -4.524 -14.565 1.00 88.44 75 ALA A O 1
ATOM 596 N N . TYR A 1 76 ? -0.394 -2.575 -13.660 1.00 86.56 76 TYR A N 1
ATOM 597 C CA . TYR A 1 76 ? -1.679 -2.189 -13.097 1.00 86.56 76 TYR A CA 1
ATOM 598 C C . TYR A 1 76 ? -2.045 -0.819 -13.661 1.00 86.56 76 TYR A C 1
ATOM 600 O O . TYR A 1 76 ? -1.665 0.215 -13.120 1.00 86.56 76 TYR A O 1
ATOM 608 N N . LEU A 1 77 ? -2.759 -0.821 -14.789 1.00 86.75 77 LEU A N 1
ATOM 609 C CA . LEU A 1 77 ? -2.995 0.387 -15.585 1.00 86.75 77 LEU A CA 1
ATOM 610 C C . LEU A 1 77 ? -1.667 1.097 -15.915 1.00 86.75 77 LEU A C 1
ATOM 612 O O . LEU A 1 77 ? -0.812 0.502 -16.563 1.00 86.75 77 LEU A O 1
ATOM 616 N N . ASP A 1 78 ? -1.506 2.353 -15.504 1.00 83.88 78 ASP A N 1
ATOM 617 C CA . ASP A 1 78 ? -0.329 3.192 -15.729 1.00 83.88 78 ASP A CA 1
ATOM 618 C C . ASP A 1 78 ? 0.868 2.872 -14.819 1.00 83.88 78 ASP A C 1
ATOM 620 O O . ASP A 1 78 ? 1.951 3.409 -15.055 1.00 83.88 78 ASP A O 1
ATOM 624 N N . ASP A 1 79 ? 0.704 1.981 -13.837 1.00 86.62 79 ASP A N 1
ATOM 625 C CA . ASP A 1 79 ? 1.794 1.491 -12.993 1.00 86.62 79 ASP A CA 1
ATOM 626 C C . ASP A 1 79 ? 2.419 0.231 -13.613 1.00 86.62 79 ASP A C 1
ATOM 628 O O . ASP A 1 79 ? 1.921 -0.888 -13.440 1.00 86.62 79 ASP A O 1
ATOM 632 N N . ILE A 1 80 ? 3.529 0.401 -14.333 1.00 90.88 80 ILE A N 1
ATOM 633 C CA . ILE A 1 80 ? 4.253 -0.692 -14.995 1.00 90.88 80 ILE A CA 1
ATOM 634 C C . ILE A 1 80 ? 5.512 -1.028 -14.194 1.00 90.88 80 ILE A C 1
ATOM 636 O O . ILE A 1 80 ? 6.307 -0.158 -13.844 1.00 90.88 80 ILE A O 1
ATOM 640 N N . HIS A 1 81 ? 5.714 -2.313 -13.935 1.00 88.88 81 HIS A N 1
ATOM 641 C CA . HIS A 1 81 ? 6.842 -2.846 -13.193 1.00 88.88 81 HIS A CA 1
ATOM 642 C C . HIS A 1 81 ? 7.612 -3.822 -14.072 1.00 88.88 81 HIS A C 1
ATOM 644 O O . HIS A 1 81 ? 7.007 -4.736 -14.631 1.00 88.88 81 HIS A O 1
ATOM 650 N N . ILE A 1 82 ? 8.930 -3.653 -14.169 1.00 90.50 82 ILE A N 1
ATOM 651 C CA . ILE A 1 82 ? 9.821 -4.602 -14.849 1.00 90.50 82 ILE A CA 1
ATOM 652 C C . ILE A 1 82 ? 10.807 -5.120 -13.810 1.00 90.50 82 ILE A C 1
ATOM 654 O O . ILE A 1 82 ? 11.451 -4.334 -13.117 1.00 90.50 82 ILE A O 1
ATOM 658 N N . LEU A 1 83 ? 10.880 -6.438 -13.682 1.00 86.75 83 LEU A N 1
ATOM 659 C CA . LEU A 1 83 ? 11.615 -7.140 -12.646 1.00 86.75 83 LEU A CA 1
ATOM 660 C C . LEU A 1 83 ? 12.642 -8.082 -13.288 1.00 86.75 83 LEU A C 1
ATOM 662 O O . LEU A 1 83 ? 12.288 -8.857 -14.173 1.00 86.75 83 LEU A O 1
ATOM 666 N N . GLY A 1 84 ? 13.900 -8.046 -12.853 1.00 85.50 84 GLY A N 1
ATOM 667 C CA . GLY A 1 84 ? 14.946 -8.931 -13.386 1.00 85.50 84 GLY A CA 1
ATOM 668 C C . GLY A 1 84 ? 16.365 -8.394 -13.183 1.00 85.50 84 GLY A C 1
ATOM 669 O O . GLY A 1 84 ? 16.540 -7.400 -12.486 1.00 85.50 84 GLY A O 1
ATOM 670 N N . PRO A 1 85 ? 17.396 -9.020 -13.772 1.00 83.56 85 PRO A N 1
ATOM 671 C CA . PRO A 1 85 ? 18.771 -8.519 -13.700 1.00 83.56 85 PRO A CA 1
ATOM 672 C C . PRO A 1 85 ? 18.933 -7.103 -14.292 1.00 83.56 85 PRO A C 1
ATOM 674 O O . PRO A 1 85 ? 18.262 -6.804 -15.283 1.00 83.56 85 PRO A O 1
ATOM 677 N N . PRO A 1 86 ? 19.821 -6.237 -13.753 1.00 85.62 86 PRO A N 1
ATOM 678 C CA . PRO A 1 86 ? 19.987 -4.847 -14.198 1.00 85.62 86 PRO A CA 1
ATOM 679 C C . PRO A 1 86 ? 20.113 -4.648 -15.710 1.00 85.62 86 PRO A C 1
ATOM 681 O O . PRO A 1 86 ? 19.403 -3.832 -16.295 1.00 85.62 86 PRO A O 1
ATOM 684 N N . ASP A 1 87 ? 20.972 -5.433 -16.358 1.00 87.75 87 ASP A N 1
ATOM 685 C CA . ASP A 1 87 ? 21.223 -5.375 -17.798 1.00 87.75 87 ASP A CA 1
ATOM 686 C C . ASP A 1 87 ? 19.991 -5.783 -18.617 1.00 87.75 87 ASP A C 1
ATOM 688 O O . ASP A 1 87 ? 19.670 -5.157 -19.628 1.00 87.75 87 ASP A O 1
ATOM 692 N N . LYS A 1 88 ? 19.262 -6.801 -18.151 1.00 88.44 88 LYS A N 1
ATOM 693 C CA . LYS A 1 88 ? 18.042 -7.305 -18.793 1.00 88.44 88 LYS A CA 1
ATOM 694 C C . LYS A 1 88 ? 16.878 -6.337 -18.641 1.00 88.44 88 LYS A C 1
ATOM 696 O O . LYS A 1 88 ? 16.159 -6.081 -19.602 1.00 88.44 88 LYS A O 1
ATOM 701 N N . VAL A 1 89 ? 16.719 -5.757 -17.455 1.00 90.25 89 VAL A N 1
ATOM 702 C CA . VAL A 1 89 ? 15.690 -4.747 -17.196 1.00 90.25 89 VAL A CA 1
ATOM 703 C C . VAL A 1 89 ? 15.970 -3.478 -17.992 1.00 90.25 89 VAL A C 1
ATOM 705 O O . VAL A 1 89 ? 15.035 -2.892 -18.533 1.00 90.25 89 VAL A O 1
ATOM 708 N N . ARG A 1 90 ? 17.241 -3.080 -18.138 1.00 93.88 90 ARG A N 1
ATOM 709 C CA . ARG A 1 90 ? 17.612 -1.956 -19.004 1.00 93.88 90 ARG A CA 1
ATOM 710 C C . ARG A 1 90 ? 17.281 -2.231 -20.471 1.00 93.88 90 ARG A C 1
ATOM 712 O O . ARG A 1 90 ? 16.675 -1.384 -21.117 1.00 93.88 90 ARG A O 1
ATOM 719 N N . ALA A 1 91 ? 17.598 -3.421 -20.978 1.00 94.56 91 ALA A N 1
ATOM 720 C CA . ALA A 1 91 ? 17.239 -3.795 -22.345 1.00 94.56 91 ALA A CA 1
ATOM 721 C C . ALA A 1 91 ? 15.712 -3.777 -22.568 1.00 94.56 91 ALA A C 1
ATOM 723 O O . ALA A 1 91 ? 15.234 -3.228 -23.560 1.00 94.56 91 ALA A O 1
ATOM 724 N N . ALA A 1 92 ? 14.933 -4.299 -21.615 1.00 93.94 92 ALA A N 1
ATOM 725 C CA . ALA A 1 92 ? 13.473 -4.252 -21.671 1.00 93.94 92 ALA A CA 1
ATOM 726 C C . ALA A 1 92 ? 12.918 -2.820 -21.592 1.00 93.94 92 ALA A C 1
ATOM 728 O O . ALA A 1 92 ? 11.957 -2.495 -22.291 1.00 93.94 92 ALA A O 1
ATOM 729 N N . TYR A 1 93 ? 13.535 -1.955 -20.780 1.00 94.75 93 TYR A N 1
ATOM 730 C CA . TYR A 1 93 ? 13.234 -0.524 -20.718 1.00 94.75 93 TYR A CA 1
ATOM 731 C C . TYR A 1 93 ? 13.433 0.152 -22.083 1.00 94.75 93 TYR A C 1
ATOM 733 O O . TYR A 1 93 ? 12.529 0.840 -22.566 1.00 94.75 93 TYR A O 1
ATOM 741 N N . ASP A 1 94 ? 14.578 -0.094 -22.728 1.00 95.12 94 ASP A N 1
ATOM 742 C CA . ASP A 1 94 ? 14.916 0.478 -24.035 1.00 95.12 94 ASP A CA 1
ATOM 743 C C . ASP A 1 94 ? 13.959 0.003 -25.148 1.00 95.12 94 ASP A C 1
ATOM 745 O O . ASP A 1 94 ? 13.724 0.742 -26.105 1.00 95.12 94 ASP A O 1
ATOM 749 N N . THR A 1 95 ? 13.344 -1.179 -25.007 1.00 95.81 95 THR A N 1
ATOM 750 C CA . THR A 1 95 ? 12.265 -1.644 -25.898 1.00 95.81 95 THR A CA 1
ATOM 751 C C . THR A 1 95 ? 10.915 -1.005 -25.563 1.00 95.81 95 THR A C 1
ATOM 753 O O . THR A 1 95 ? 10.225 -0.512 -26.457 1.00 95.81 95 THR A O 1
ATOM 756 N N . ILE A 1 96 ? 10.476 -1.042 -24.299 1.00 93.56 96 ILE A N 1
ATOM 757 C CA . ILE A 1 96 ? 9.090 -0.693 -23.952 1.00 93.56 96 ILE A CA 1
ATOM 758 C C . ILE A 1 96 ? 8.824 0.811 -24.053 1.00 93.56 96 ILE A C 1
ATOM 760 O O . ILE A 1 96 ? 7.752 1.215 -24.503 1.00 93.56 96 ILE A O 1
ATOM 764 N N . VAL A 1 97 ? 9.783 1.659 -23.671 1.00 91.56 97 VAL A N 1
ATOM 765 C CA . VAL A 1 97 ? 9.566 3.112 -23.606 1.00 91.56 97 VAL A CA 1
ATOM 766 C C . VAL A 1 97 ? 9.261 3.714 -24.983 1.00 91.56 97 VAL A C 1
ATOM 768 O O . VAL A 1 97 ? 8.248 4.411 -25.094 1.00 91.56 97 VAL A O 1
ATOM 771 N N . PRO A 1 98 ? 10.022 3.424 -26.057 1.00 92.38 98 PRO A N 1
ATOM 772 C CA . PRO A 1 98 ? 9.671 3.887 -27.398 1.00 92.38 98 PRO A CA 1
ATOM 773 C C . PRO A 1 98 ? 8.289 3.413 -27.865 1.00 92.38 98 PRO A C 1
ATOM 775 O O . PRO A 1 98 ? 7.566 4.182 -28.499 1.00 92.38 98 PRO A O 1
ATOM 778 N N . LEU A 1 99 ? 7.891 2.180 -27.529 1.00 91.88 99 LEU A N 1
ATOM 779 C CA . LEU A 1 99 ? 6.573 1.638 -27.884 1.00 91.88 99 LEU A CA 1
ATOM 780 C C . LEU A 1 99 ? 5.439 2.376 -27.161 1.00 91.88 99 LEU A C 1
ATOM 782 O O . LEU A 1 99 ? 4.419 2.694 -27.771 1.00 91.88 99 LEU A O 1
ATOM 786 N N . LEU A 1 100 ? 5.627 2.698 -25.880 1.00 86.94 100 LEU A N 1
ATOM 787 C CA . LEU A 1 100 ? 4.672 3.492 -25.104 1.00 86.94 100 LEU A CA 1
ATOM 788 C C . LEU A 1 100 ? 4.558 4.923 -25.652 1.00 86.94 100 LEU A C 1
ATOM 790 O O . LEU A 1 100 ? 3.449 5.442 -25.784 1.00 86.94 100 LEU A O 1
ATOM 794 N N . ILE A 1 101 ? 5.679 5.534 -26.046 1.00 85.94 101 ILE A N 1
ATOM 795 C CA . ILE A 1 101 ? 5.698 6.855 -26.694 1.00 85.94 101 ILE A CA 1
ATOM 796 C C . ILE A 1 101 ? 4.963 6.817 -28.037 1.00 85.94 101 ILE A C 1
ATOM 798 O O . ILE A 1 101 ? 4.143 7.694 -28.315 1.00 85.94 101 ILE A O 1
ATOM 802 N N . ALA A 1 102 ? 5.186 5.780 -28.848 1.00 84.62 102 ALA A N 1
ATOM 803 C CA . ALA A 1 102 ? 4.469 5.582 -30.107 1.00 84.62 102 ALA A CA 1
ATOM 804 C C . ALA A 1 102 ? 2.953 5.394 -29.902 1.00 84.62 102 ALA A C 1
ATOM 806 O O . ALA A 1 102 ? 2.162 5.799 -30.752 1.00 84.62 102 ALA A O 1
ATOM 807 N N . ALA A 1 103 ? 2.539 4.851 -28.752 1.00 78.62 103 ALA A N 1
ATOM 808 C CA . ALA A 1 103 ? 1.138 4.757 -28.339 1.00 78.62 103 ALA A CA 1
ATOM 809 C C . ALA A 1 103 ? 0.558 6.080 -27.782 1.00 78.62 103 ALA A C 1
ATOM 811 O O . ALA A 1 103 ? -0.602 6.123 -27.369 1.00 78.62 103 ALA A O 1
ATOM 812 N N . GLY A 1 104 ? 1.334 7.171 -27.775 1.00 77.19 104 GLY A N 1
ATOM 813 C CA . GLY A 1 104 ? 0.907 8.488 -27.294 1.00 77.19 104 GLY A CA 1
ATOM 814 C C . GLY A 1 104 ? 0.976 8.656 -25.772 1.00 77.19 104 GLY A C 1
ATOM 815 O O . GLY A 1 104 ? 0.263 9.494 -25.207 1.00 77.19 104 GLY A O 1
ATOM 816 N N . LEU A 1 105 ? 1.797 7.850 -25.096 1.00 81.94 105 LEU A N 1
ATOM 817 C CA . LEU A 1 105 ? 2.023 7.911 -23.653 1.00 81.94 105 LEU A CA 1
ATOM 818 C C . LEU A 1 105 ? 3.370 8.570 -23.350 1.00 81.94 105 LEU A C 1
ATOM 820 O O . LEU A 1 105 ? 4.285 8.559 -24.165 1.00 81.94 105 LEU A O 1
ATOM 824 N N . GLU A 1 106 ? 3.490 9.162 -22.167 1.00 79.50 106 GLU A N 1
ATOM 825 C CA . GLU A 1 106 ? 4.711 9.848 -21.741 1.00 79.50 106 GLU A CA 1
ATOM 826 C C . GLU A 1 106 ? 5.204 9.232 -20.433 1.00 79.50 106 GLU A C 1
ATOM 828 O O . GLU A 1 106 ? 4.419 8.969 -19.514 1.00 79.50 106 GLU A O 1
ATOM 833 N N . LEU A 1 107 ? 6.512 9.004 -20.340 1.00 82.31 107 LEU A N 1
ATOM 834 C CA . LEU A 1 107 ? 7.136 8.545 -19.107 1.00 82.31 107 LEU A CA 1
ATOM 835 C C . LEU A 1 107 ? 7.255 9.715 -18.128 1.00 82.31 107 LEU A C 1
ATOM 837 O O . LEU A 1 107 ? 7.762 10.779 -18.475 1.00 82.31 107 LEU A O 1
ATOM 841 N N . ASN A 1 108 ? 6.829 9.513 -16.883 1.00 85.88 108 ASN A N 1
ATOM 842 C CA . ASN A 1 108 ? 7.066 10.482 -15.821 1.00 85.88 108 ASN A CA 1
ATOM 843 C C . ASN A 1 108 ? 8.306 10.070 -15.032 1.00 85.88 108 ASN A C 1
ATOM 845 O O . ASN A 1 108 ? 8.207 9.291 -14.084 1.00 85.88 108 ASN A O 1
ATOM 849 N N . VAL A 1 109 ? 9.470 10.578 -15.440 1.00 87.19 109 VAL A N 1
ATOM 850 C CA . VAL A 1 109 ? 10.753 10.245 -14.803 1.00 87.19 109 VAL A CA 1
ATOM 851 C C . VAL A 1 109 ? 10.760 10.589 -13.305 1.00 87.19 109 VAL A C 1
ATOM 853 O O . VAL A 1 109 ? 11.098 9.699 -12.530 1.00 87.19 109 VAL A O 1
ATOM 856 N N . PRO A 1 110 ? 10.284 11.769 -12.846 1.00 87.19 110 PRO A N 1
ATOM 857 C CA . PRO A 1 110 ? 10.255 12.089 -11.413 1.00 87.19 110 PRO A CA 1
ATOM 858 C C . PRO A 1 110 ? 9.398 11.153 -10.549 1.00 87.19 110 PRO A C 1
ATOM 860 O O . PRO A 1 110 ? 9.628 11.043 -9.346 1.00 87.19 110 PRO A O 1
ATOM 863 N N . LYS A 1 111 ? 8.375 10.514 -11.132 1.00 85.12 111 LYS A N 1
ATOM 864 C CA . LYS A 1 111 ? 7.529 9.526 -10.439 1.00 85.12 111 LYS A CA 1
ATOM 865 C C . LYS A 1 111 ? 7.988 8.087 -10.632 1.00 85.12 111 LYS A C 1
ATOM 867 O O . LYS A 1 111 ? 7.541 7.218 -9.891 1.00 85.12 111 LYS A O 1
ATOM 872 N N . SER A 1 112 ? 8.827 7.839 -11.628 1.00 91.00 112 SER A N 1
ATOM 873 C CA . SER A 1 112 ? 9.410 6.529 -11.884 1.00 91.00 112 SER A CA 1
ATOM 874 C C . SER A 1 112 ? 10.594 6.315 -10.956 1.00 91.00 112 SER A C 1
ATOM 876 O O . SER A 1 112 ? 11.229 7.265 -10.509 1.00 91.00 112 SER A O 1
ATOM 878 N N . THR A 1 113 ? 10.882 5.065 -10.633 1.00 92.06 113 THR A N 1
ATOM 879 C CA . THR A 1 113 ? 11.972 4.724 -9.720 1.00 92.06 113 THR A CA 1
ATOM 880 C C . THR A 1 113 ? 12.641 3.447 -10.180 1.00 92.06 113 THR A C 1
ATOM 882 O O . THR A 1 113 ? 11.956 2.516 -10.613 1.00 92.06 113 THR A O 1
ATOM 885 N N . VAL A 1 114 ? 13.948 3.360 -9.982 1.00 92.50 114 VAL A N 1
ATOM 886 C CA . VAL A 1 114 ? 14.680 2.101 -10.068 1.00 92.50 114 VAL A CA 1
ATOM 887 C C . VAL A 1 114 ? 15.080 1.665 -8.663 1.00 92.50 114 VAL A C 1
ATOM 889 O O . VAL A 1 114 ? 15.554 2.458 -7.859 1.00 92.50 114 VAL A O 1
ATOM 892 N N . PHE A 1 115 ? 14.831 0.411 -8.322 1.00 91.94 115 PHE A N 1
ATOM 893 C CA . PHE A 1 115 ? 15.124 -0.129 -7.005 1.00 91.94 115 PHE A CA 1
ATOM 894 C C . PHE A 1 115 ? 15.922 -1.418 -7.141 1.00 91.94 115 PHE A C 1
ATOM 896 O O . PHE A 1 115 ? 15.481 -2.366 -7.788 1.00 91.94 115 PHE A O 1
ATOM 903 N N . CYS A 1 116 ? 17.076 -1.455 -6.482 1.00 87.38 116 CYS A N 1
ATOM 904 C CA . CYS A 1 116 ? 17.906 -2.638 -6.335 1.00 87.38 116 CYS A CA 1
ATOM 905 C C . CYS A 1 116 ? 18.236 -2.816 -4.847 1.00 87.38 116 CYS A C 1
ATOM 907 O O . CYS A 1 116 ? 18.757 -1.880 -4.235 1.00 87.38 116 CYS A O 1
ATOM 909 N N . PRO A 1 117 ? 17.979 -3.994 -4.250 1.00 78.38 117 PRO A N 1
ATOM 910 C CA . PRO A 1 117 ? 18.384 -4.275 -2.873 1.00 78.38 117 PRO A CA 1
ATOM 911 C C . PRO A 1 117 ? 19.895 -4.126 -2.637 1.00 78.38 117 PRO A C 1
ATOM 913 O O . PRO A 1 117 ? 20.309 -3.785 -1.531 1.00 78.38 117 PRO A O 1
ATOM 916 N N . ASP A 1 118 ? 20.710 -4.345 -3.675 1.00 77.62 118 ASP A N 1
ATOM 917 C CA . ASP A 1 118 ? 22.174 -4.323 -3.590 1.00 77.62 118 ASP A CA 1
ATOM 918 C C . ASP A 1 118 ? 22.788 -2.920 -3.745 1.00 77.62 118 ASP A C 1
ATOM 920 O O . ASP A 1 118 ? 24.004 -2.765 -3.605 1.00 77.62 118 ASP A O 1
ATOM 924 N N . GLY A 1 119 ? 21.982 -1.886 -4.021 1.00 83.62 119 GLY A N 1
ATOM 925 C CA . GLY A 1 119 ? 22.450 -0.501 -4.062 1.00 83.62 119 GLY A CA 1
ATOM 926 C C . GLY A 1 119 ? 21.898 0.334 -5.218 1.00 83.62 119 GLY A C 1
ATOM 927 O O . GLY A 1 119 ? 20.719 0.276 -5.554 1.00 83.62 119 GLY A O 1
ATOM 928 N N . ALA A 1 120 ? 22.762 1.186 -5.772 1.00 84.88 120 ALA A N 1
ATOM 929 C CA . ALA A 1 120 ? 22.431 2.067 -6.889 1.00 84.88 120 ALA A CA 1
ATOM 930 C C . ALA A 1 120 ? 22.399 1.293 -8.214 1.00 84.88 120 ALA A C 1
ATOM 932 O O . ALA A 1 120 ? 23.014 0.233 -8.339 1.00 84.88 120 ALA A O 1
ATOM 933 N N . CYS A 1 121 ? 21.708 1.858 -9.200 1.00 86.25 121 CYS A N 1
ATOM 934 C CA . CYS A 1 121 ? 21.469 1.250 -10.508 1.00 86.25 121 CYS A CA 1
ATOM 935 C C . CYS A 1 121 ? 22.028 2.158 -11.618 1.00 86.25 121 CYS A C 1
ATOM 937 O O . CYS A 1 121 ? 21.253 2.835 -12.306 1.00 86.25 121 CYS A O 1
ATOM 939 N N . PRO A 1 122 ? 23.364 2.236 -11.775 1.00 87.94 122 PRO A N 1
ATOM 940 C CA . PRO A 1 122 ? 24.007 3.160 -12.712 1.00 87.94 122 PRO A CA 1
ATOM 941 C C . PRO A 1 122 ? 23.627 2.894 -14.174 1.00 87.94 122 PRO A C 1
ATOM 943 O O . PRO A 1 122 ? 23.764 3.779 -15.013 1.00 87.94 122 PRO A O 1
ATOM 946 N N . GLU A 1 123 ? 23.086 1.713 -14.487 1.00 89.19 123 GLU A N 1
ATOM 947 C CA . GLU A 1 123 ? 22.489 1.383 -15.782 1.00 89.19 123 GLU A CA 1
ATOM 948 C C . GLU A 1 123 ? 21.337 2.314 -16.176 1.00 89.19 123 GLU A C 1
ATOM 950 O O . GLU A 1 123 ? 20.910 2.252 -17.321 1.00 89.19 123 GLU A O 1
ATOM 955 N N . PHE A 1 124 ? 20.821 3.144 -15.266 1.00 92.06 124 PHE A N 1
ATOM 956 C CA . PHE A 1 124 ? 19.742 4.105 -15.514 1.00 92.06 124 PHE A CA 1
ATOM 957 C C . PHE A 1 124 ? 20.145 5.560 -15.226 1.00 92.06 124 PHE A C 1
ATOM 959 O O . PHE A 1 124 ? 19.280 6.432 -15.180 1.00 92.06 124 PHE A O 1
ATOM 966 N N . GLU A 1 125 ? 21.433 5.852 -15.014 1.00 92.69 125 GLU A N 1
ATOM 967 C CA . GLU A 1 125 ? 21.918 7.213 -14.724 1.00 92.69 125 GLU A CA 1
ATOM 968 C C . GLU A 1 125 ? 21.643 8.202 -15.872 1.00 92.69 125 GLU A C 1
ATOM 970 O O . GLU A 1 125 ? 21.386 9.380 -15.632 1.00 92.69 125 GLU A O 1
ATOM 975 N N . ASP A 1 126 ? 21.647 7.720 -17.117 1.00 93.31 126 ASP A N 1
ATOM 976 C CA . ASP A 1 126 ? 21.331 8.489 -18.325 1.00 93.31 126 ASP A CA 1
ATOM 977 C C . ASP A 1 126 ? 19.830 8.765 -18.503 1.00 93.31 126 ASP A C 1
ATOM 979 O O . ASP A 1 126 ? 19.451 9.593 -19.334 1.00 93.31 126 ASP A O 1
ATOM 983 N N . VAL A 1 127 ? 18.965 8.106 -17.726 1.00 91.12 127 VAL A N 1
ATOM 984 C CA . VAL A 1 127 ? 17.523 8.359 -17.745 1.00 91.12 127 VAL A CA 1
ATOM 985 C C . VAL A 1 127 ? 17.208 9.527 -16.819 1.00 91.12 127 VAL A C 1
ATOM 987 O O . VAL A 1 127 ? 17.075 9.369 -15.604 1.00 91.12 127 VAL A O 1
ATOM 990 N N . VAL A 1 128 ? 17.073 10.708 -17.418 1.00 92.94 128 VAL A N 1
ATOM 991 C CA . VAL A 1 128 ? 16.886 11.978 -16.710 1.00 92.94 128 VAL A CA 1
ATOM 992 C C . VAL A 1 128 ? 15.541 12.635 -17.017 1.00 92.94 128 VAL A C 1
ATOM 994 O O . VAL A 1 128 ? 14.942 12.408 -18.069 1.00 92.94 128 VAL A O 1
ATOM 997 N N . ASP A 1 129 ? 15.061 13.457 -16.087 1.00 89.44 129 ASP A N 1
ATOM 998 C CA . ASP A 1 129 ? 13.920 14.342 -16.312 1.00 89.44 129 ASP A CA 1
ATOM 999 C C . ASP A 1 129 ? 14.293 15.586 -17.147 1.00 89.44 129 ASP A C 1
ATOM 1001 O O . ASP A 1 129 ? 15.432 15.762 -17.582 1.00 89.44 129 ASP A O 1
ATOM 1005 N N . GLU A 1 130 ? 13.324 16.481 -17.371 1.00 86.69 130 GLU A N 1
ATOM 1006 C CA . GLU A 1 130 ? 13.526 17.728 -18.127 1.00 86.69 130 GLU A CA 1
ATOM 1007 C C . GLU A 1 130 ? 14.584 18.661 -17.509 1.00 86.69 130 GLU A C 1
ATOM 1009 O O . GLU A 1 130 ? 15.156 19.493 -18.214 1.00 86.69 130 GLU A O 1
ATOM 1014 N N . ALA A 1 131 ? 14.856 18.530 -16.207 1.00 90.94 131 ALA A N 1
ATOM 1015 C CA . ALA A 1 131 ? 15.871 19.297 -15.492 1.00 90.94 131 ALA A CA 1
ATOM 1016 C C . ALA A 1 131 ? 17.250 18.609 -15.491 1.00 90.94 131 ALA A C 1
ATOM 1018 O O . ALA A 1 131 ? 18.201 19.155 -14.931 1.00 90.94 131 ALA A O 1
ATOM 1019 N N . GLY A 1 132 ? 17.379 17.434 -16.117 1.00 92.19 132 GLY A N 1
ATOM 1020 C CA . GLY A 1 132 ? 18.606 16.641 -16.111 1.00 92.19 132 GLY A CA 1
ATOM 1021 C C . GLY A 1 132 ? 18.813 15.840 -14.822 1.00 92.19 132 GLY A C 1
ATOM 1022 O O . GLY A 1 132 ? 19.924 15.377 -14.572 1.00 92.19 132 GLY A O 1
ATOM 1023 N N . THR A 1 133 ? 17.775 15.674 -13.998 1.00 92.31 133 THR A N 1
ATOM 1024 C CA . THR A 1 133 ? 17.846 14.890 -12.759 1.00 92.31 133 THR A CA 1
ATOM 1025 C C . THR A 1 133 ? 17.655 13.406 -13.078 1.00 92.31 133 THR A C 1
ATOM 1027 O O . THR A 1 133 ? 16.626 13.061 -13.666 1.00 92.31 133 THR A O 1
ATOM 1030 N N . PRO A 1 134 ? 18.587 12.512 -12.690 1.00 92.56 134 PRO A N 1
ATOM 1031 C CA . PRO A 1 134 ? 18.432 11.075 -12.896 1.00 92.56 134 PRO A CA 1
ATOM 1032 C C . PRO A 1 134 ? 17.212 10.507 -12.176 1.00 92.56 134 PRO A C 1
ATOM 1034 O O . PRO A 1 134 ? 16.802 11.008 -11.124 1.00 92.56 134 PRO A O 1
ATOM 1037 N N . MET A 1 135 ? 16.676 9.409 -12.708 1.00 91.06 135 MET A N 1
ATOM 1038 C CA . MET A 1 135 ? 15.604 8.659 -12.060 1.00 91.06 135 MET A CA 1
ATOM 1039 C C . MET A 1 135 ? 15.979 8.309 -10.602 1.00 91.06 135 MET A C 1
ATOM 1041 O O . MET A 1 135 ? 17.093 7.829 -10.349 1.00 91.06 135 MET A O 1
ATOM 1045 N N . PRO A 1 136 ? 15.072 8.505 -9.624 1.00 92.38 136 PRO A N 1
ATOM 1046 C CA . PRO A 1 136 ? 15.301 8.085 -8.246 1.00 92.38 136 PRO A CA 1
ATOM 1047 C C . PRO A 1 136 ? 15.761 6.624 -8.159 1.00 92.38 136 PRO A C 1
ATOM 1049 O O . PRO A 1 136 ? 15.122 5.737 -8.727 1.00 92.38 136 PRO A O 1
ATOM 1052 N N . GLY A 1 137 ? 16.864 6.383 -7.442 1.00 90.75 137 GLY A N 1
ATOM 1053 C CA . GLY A 1 137 ? 17.482 5.059 -7.311 1.00 90.75 137 GLY A CA 1
ATOM 1054 C C . GLY A 1 137 ? 18.610 4.739 -8.293 1.00 90.75 137 GLY A C 1
ATOM 1055 O O . GLY A 1 137 ? 19.393 3.822 -8.038 1.00 90.75 137 GLY A O 1
ATOM 1056 N N . ALA A 1 138 ? 18.738 5.497 -9.389 1.00 91.50 138 ALA A N 1
ATOM 1057 C CA . ALA A 1 138 ? 19.759 5.234 -10.402 1.00 91.50 138 ALA A CA 1
ATOM 1058 C C . ALA A 1 138 ? 21.166 5.531 -9.866 1.00 91.50 138 ALA A C 1
ATOM 1060 O O . ALA A 1 138 ? 22.053 4.687 -9.917 1.00 91.50 138 ALA A O 1
ATOM 1061 N N . VAL A 1 139 ? 21.350 6.715 -9.276 1.00 91.88 139 VAL A N 1
ATOM 1062 C CA . VAL A 1 139 ? 22.649 7.158 -8.734 1.00 91.88 139 VAL A CA 1
ATOM 1063 C C . VAL A 1 139 ? 22.734 6.962 -7.222 1.00 91.88 139 VAL A C 1
ATOM 1065 O O . VAL A 1 139 ? 23.772 6.573 -6.691 1.00 91.88 139 VAL A O 1
ATOM 1068 N N . VAL A 1 140 ? 21.636 7.230 -6.513 1.00 91.88 140 VAL A N 1
ATOM 1069 C CA . VAL A 1 140 ? 21.559 7.126 -5.052 1.00 91.88 140 VAL A CA 1
ATOM 1070 C C . VAL A 1 140 ? 20.676 5.934 -4.695 1.00 91.88 140 VAL A C 1
ATOM 1072 O O . VAL A 1 140 ? 19.518 5.942 -5.109 1.00 91.88 140 VAL A O 1
ATOM 1075 N N . PRO A 1 141 ? 21.168 4.943 -3.924 1.00 91.44 141 PRO A N 1
ATOM 1076 C CA . PRO A 1 141 ? 20.372 3.788 -3.525 1.00 91.44 141 PRO A CA 1
ATOM 1077 C C . PRO A 1 141 ? 19.093 4.191 -2.792 1.00 91.44 141 PRO A C 1
ATOM 1079 O O . PRO A 1 141 ? 19.103 5.098 -1.954 1.00 91.44 141 PRO A O 1
ATOM 1082 N N . LEU A 1 142 ? 18.006 3.468 -3.054 1.00 92.56 142 LEU A N 1
ATOM 1083 C CA . LEU A 1 142 ? 16.762 3.608 -2.305 1.00 92.56 142 LEU A CA 1
ATOM 1084 C C . LEU A 1 142 ? 16.664 2.504 -1.242 1.00 92.56 142 LEU A C 1
ATOM 1086 O O . LEU A 1 142 ? 16.871 1.337 -1.564 1.00 92.56 142 LEU A O 1
ATOM 1090 N N . PRO A 1 143 ? 16.293 2.826 0.010 1.00 92.38 143 PRO A N 1
ATOM 1091 C CA . PRO A 1 143 ? 16.084 1.817 1.055 1.00 92.38 143 PRO A CA 1
ATOM 1092 C C . PRO A 1 143 ? 14.817 0.968 0.838 1.00 92.38 143 PRO A C 1
ATOM 1094 O O . PRO A 1 143 ? 14.659 -0.086 1.461 1.00 92.38 143 PRO A O 1
ATOM 1097 N N . GLY A 1 144 ? 13.918 1.438 -0.031 1.00 93.06 144 GLY A N 1
ATOM 1098 C CA . GLY A 1 144 ? 12.688 0.772 -0.431 1.00 93.06 144 GLY A CA 1
ATOM 1099 C C . GLY A 1 144 ? 11.827 1.636 -1.351 1.00 93.06 144 GLY A C 1
ATOM 1100 O O . GLY A 1 144 ? 12.105 2.815 -1.581 1.00 93.06 144 GLY A O 1
ATOM 1101 N N . VAL A 1 145 ? 10.766 1.030 -1.872 1.00 93.31 145 VAL A N 1
ATOM 1102 C CA . VAL A 1 145 ? 9.767 1.624 -2.765 1.00 93.31 145 VAL A CA 1
ATOM 1103 C C . VAL A 1 145 ? 8.359 1.218 -2.334 1.00 93.31 145 VAL A C 1
ATOM 1105 O O . VAL A 1 145 ? 8.165 0.329 -1.507 1.00 93.31 145 VAL A O 1
ATOM 1108 N N . LYS A 1 146 ? 7.343 1.885 -2.883 1.00 92.75 146 LYS A N 1
ATOM 1109 C CA . LYS A 1 146 ? 5.937 1.558 -2.630 1.00 92.75 146 LYS A CA 1
ATOM 1110 C C . LYS A 1 146 ? 5.302 1.001 -3.900 1.00 92.75 146 LYS A C 1
ATOM 1112 O O . LYS A 1 146 ? 5.199 1.722 -4.886 1.00 92.75 146 LYS A O 1
ATOM 1117 N N . VAL A 1 147 ? 4.817 -0.234 -3.837 1.00 89.75 147 VAL A N 1
ATOM 1118 C CA . VAL A 1 147 ? 4.146 -0.938 -4.937 1.00 89.75 147 VAL A CA 1
ATOM 1119 C C . VAL A 1 147 ? 2.663 -1.029 -4.625 1.00 89.75 147 VAL A C 1
ATOM 1121 O O . VAL A 1 147 ? 2.274 -1.683 -3.661 1.00 89.75 147 VAL A O 1
ATOM 1124 N N . LEU A 1 148 ? 1.822 -0.335 -5.397 1.00 89.44 148 LEU A N 1
ATOM 1125 C CA . LEU A 1 148 ? 0.360 -0.318 -5.209 1.00 89.44 148 LEU A CA 1
ATOM 1126 C C . LEU A 1 148 ? -0.080 -0.014 -3.762 1.00 89.44 148 LEU A C 1
ATOM 1128 O O . LEU A 1 148 ? -1.067 -0.544 -3.257 1.00 89.44 148 LEU A O 1
ATOM 1132 N N . GLY A 1 149 ? 0.676 0.844 -3.074 1.00 92.31 149 GLY A N 1
ATOM 1133 C CA . GLY A 1 149 ? 0.421 1.196 -1.676 1.00 92.31 149 GLY A CA 1
ATOM 1134 C C . GLY A 1 149 ? 1.167 0.343 -0.647 1.00 92.31 149 GLY A C 1
ATOM 1135 O O . GLY A 1 149 ? 1.251 0.765 0.499 1.00 92.31 149 GLY A O 1
ATOM 1136 N N . ILE A 1 150 ? 1.763 -0.785 -1.034 1.00 94.75 150 ILE A N 1
ATOM 1137 C CA . ILE A 1 150 ? 2.510 -1.670 -0.134 1.00 94.75 150 ILE A CA 1
ATOM 1138 C C . ILE A 1 150 ? 4.002 -1.293 -0.129 1.00 94.75 150 ILE A C 1
ATOM 1140 O O . ILE A 1 150 ? 4.609 -1.225 -1.200 1.00 94.75 150 ILE A O 1
ATOM 1144 N N . PRO A 1 151 ? 4.615 -1.027 1.038 1.00 96.12 151 PRO A N 1
ATOM 1145 C CA . PRO A 1 151 ? 6.054 -0.795 1.135 1.00 96.12 151 PRO A CA 1
ATOM 1146 C C . PRO A 1 151 ? 6.846 -2.091 0.902 1.00 96.12 151 PRO A C 1
ATOM 1148 O O . PRO A 1 151 ? 6.542 -3.127 1.490 1.00 96.12 151 PRO A O 1
ATOM 1151 N N . VAL A 1 152 ? 7.883 -2.010 0.069 1.00 90.62 152 VAL A N 1
ATOM 1152 C CA . VAL A 1 152 ? 8.823 -3.094 -0.250 1.00 90.62 152 VAL A CA 1
ATOM 1153 C C . VAL A 1 152 ? 10.241 -2.539 -0.151 1.00 90.62 152 VAL A C 1
ATOM 1155 O O . VAL A 1 152 ? 10.525 -1.485 -0.709 1.00 90.62 152 VAL A O 1
ATOM 1158 N N . GLY A 1 153 ? 11.140 -3.216 0.553 1.00 92.00 153 GLY A N 1
ATOM 1159 C CA . GLY A 1 153 ? 12.497 -2.724 0.768 1.00 92.00 153 GLY A CA 1
ATOM 1160 C C . GLY A 1 153 ? 13.196 -3.478 1.885 1.00 92.00 153 GLY A C 1
ATOM 1161 O O . GLY A 1 153 ? 12.839 -4.616 2.178 1.00 92.00 153 GLY A O 1
ATOM 1162 N N . SER A 1 154 ? 14.164 -2.828 2.526 1.00 91.50 154 SER A N 1
ATOM 1163 C CA . SER A 1 154 ? 14.764 -3.371 3.748 1.00 91.50 154 SER A CA 1
ATOM 1164 C C . SER A 1 154 ? 13.737 -3.442 4.883 1.00 91.50 154 SER A C 1
ATOM 1166 O O . SER A 1 154 ? 12.897 -2.550 5.018 1.00 91.50 154 SER A O 1
ATOM 1168 N N . ASP A 1 155 ? 13.833 -4.472 5.723 1.00 91.81 155 ASP A N 1
ATOM 1169 C CA . ASP A 1 155 ? 12.899 -4.719 6.831 1.00 91.81 155 ASP A CA 1
ATOM 1170 C C . ASP A 1 155 ? 12.705 -3.488 7.725 1.00 91.81 155 ASP A C 1
ATOM 1172 O O . ASP A 1 155 ? 11.573 -3.106 8.027 1.00 91.81 155 ASP A O 1
ATOM 1176 N N . GLN A 1 156 ? 13.806 -2.819 8.088 1.00 95.12 156 GLN A N 1
ATOM 1177 C CA . GLN A 1 156 ? 13.769 -1.607 8.907 1.00 95.12 156 GLN A CA 1
ATOM 1178 C C . GLN A 1 156 ? 12.996 -0.483 8.209 1.00 95.12 156 GLN A C 1
ATOM 1180 O O . GLN A 1 156 ? 12.109 0.124 8.806 1.00 95.12 156 GLN A O 1
ATOM 1185 N N . TRP A 1 157 ? 13.278 -0.242 6.925 1.00 96.69 157 TRP A N 1
ATOM 1186 C CA . TRP A 1 157 ? 12.576 0.789 6.166 1.00 96.69 157 TRP A CA 1
ATOM 1187 C C . TRP A 1 157 ? 11.085 0.475 6.019 1.00 96.69 157 TRP A C 1
ATOM 1189 O O . TRP A 1 157 ? 10.256 1.372 6.153 1.00 96.69 157 TRP A O 1
ATOM 1199 N N . VAL A 1 158 ? 10.725 -0.790 5.778 1.00 97.19 158 VAL A N 1
ATOM 1200 C CA . VAL A 1 158 ? 9.323 -1.224 5.685 1.00 97.19 158 VAL A CA 1
ATOM 1201 C C . VAL A 1 158 ? 8.598 -0.990 7.011 1.00 97.19 158 VAL A C 1
ATOM 1203 O O . VAL A 1 158 ? 7.489 -0.449 7.002 1.00 97.19 158 VAL A O 1
ATOM 1206 N N . ALA A 1 159 ? 9.215 -1.350 8.139 1.00 97.12 159 ALA A N 1
ATOM 1207 C CA . ALA A 1 159 ? 8.644 -1.142 9.467 1.00 97.12 159 ALA A CA 1
ATOM 1208 C C . ALA A 1 159 ? 8.423 0.350 9.770 1.00 97.12 159 ALA A C 1
ATOM 1210 O O . ALA A 1 159 ? 7.312 0.749 10.135 1.00 97.12 159 ALA A O 1
ATOM 1211 N N . ASP A 1 160 ? 9.433 1.188 9.525 1.00 98.19 160 ASP A N 1
ATOM 1212 C CA . ASP A 1 160 ? 9.346 2.639 9.724 1.00 98.19 160 ASP A CA 1
ATOM 1213 C C . ASP A 1 160 ? 8.280 3.262 8.812 1.00 98.19 160 ASP A C 1
ATOM 1215 O O . ASP A 1 160 ? 7.464 4.086 9.243 1.00 98.19 160 ASP A O 1
ATOM 1219 N N . LYS A 1 161 ? 8.211 2.809 7.554 1.00 98.31 161 LYS A N 1
ATOM 1220 C CA . LYS A 1 161 ? 7.211 3.279 6.594 1.00 98.31 161 LYS A CA 1
ATOM 1221 C C . LYS A 1 161 ? 5.795 2.886 7.001 1.00 98.31 161 LYS A C 1
ATOM 1223 O O . LYS A 1 161 ? 4.874 3.678 6.810 1.00 98.31 161 LYS A O 1
ATOM 1228 N N . CYS A 1 162 ? 5.600 1.711 7.597 1.00 98.44 162 CYS A N 1
ATOM 1229 C CA . CYS A 1 162 ? 4.300 1.306 8.133 1.00 98.44 162 CYS A CA 1
ATOM 1230 C C . CYS A 1 162 ? 3.841 2.227 9.271 1.00 98.44 162 CYS A C 1
ATOM 1232 O O . CYS A 1 162 ? 2.662 2.576 9.322 1.00 98.44 162 CYS A O 1
ATOM 1234 N N . VAL A 1 163 ? 4.750 2.665 10.148 1.00 98.56 163 VAL A N 1
ATOM 1235 C CA . VAL A 1 163 ? 4.434 3.653 11.194 1.00 98.56 163 VAL A CA 1
ATOM 1236 C C . VAL A 1 163 ? 4.058 4.998 10.572 1.00 98.56 163 VAL A C 1
ATOM 1238 O O . VAL A 1 163 ? 3.012 5.552 10.906 1.00 98.56 163 VAL A O 1
ATOM 1241 N N . GLU A 1 164 ? 4.839 5.495 9.611 1.00 98.38 164 GLU A N 1
ATOM 1242 C CA . GLU A 1 164 ? 4.521 6.733 8.884 1.00 98.38 164 GLU A CA 1
ATOM 1243 C C . GLU A 1 164 ? 3.129 6.663 8.231 1.00 98.38 164 GLU A C 1
ATOM 1245 O O . GLU A 1 164 ? 2.322 7.586 8.355 1.00 98.38 164 GLU A O 1
ATOM 1250 N N . MET A 1 165 ? 2.813 5.542 7.575 1.00 98.25 165 MET A N 1
ATOM 1251 C CA . MET A 1 165 ? 1.514 5.318 6.939 1.00 98.25 165 MET A CA 1
ATOM 1252 C C . MET A 1 165 ? 0.365 5.235 7.951 1.00 98.25 165 MET A C 1
ATOM 1254 O O . MET A 1 165 ? -0.725 5.729 7.654 1.00 98.25 165 MET A O 1
ATOM 1258 N N . ALA A 1 166 ? 0.590 4.659 9.136 1.00 98.25 166 ALA A N 1
ATOM 1259 C CA . ALA A 1 166 ? -0.390 4.640 10.222 1.00 98.25 166 ALA A CA 1
ATOM 1260 C C . ALA A 1 166 ? -0.709 6.058 10.707 1.00 98.25 166 ALA A C 1
ATOM 1262 O O . ALA A 1 166 ? -1.879 6.442 10.767 1.00 98.25 166 ALA A O 1
ATOM 1263 N N . LEU A 1 167 ? 0.324 6.865 10.966 1.00 97.88 167 LEU A N 1
ATOM 1264 C CA . LEU A 1 167 ? 0.178 8.257 11.399 1.00 97.88 167 LEU A CA 1
ATOM 1265 C C . LEU A 1 167 ? -0.510 9.111 10.325 1.00 97.88 167 LEU A C 1
ATOM 1267 O O . LEU A 1 167 ? -1.444 9.859 10.619 1.00 97.88 167 LEU A O 1
ATOM 1271 N N . ALA A 1 168 ? -0.118 8.953 9.059 1.00 97.75 168 ALA A N 1
ATOM 1272 C CA . ALA A 1 168 ? -0.749 9.647 7.940 1.00 97.75 168 ALA A CA 1
ATOM 1273 C C . ALA A 1 168 ? -2.226 9.247 7.764 1.00 97.75 168 ALA A C 1
ATOM 1275 O O . ALA A 1 168 ? -3.074 10.097 7.480 1.00 97.75 168 ALA A O 1
ATOM 1276 N N . ALA A 1 169 ? -2.561 7.966 7.953 1.00 95.81 169 ALA A N 1
ATOM 1277 C CA . ALA A 1 169 ? -3.944 7.497 7.953 1.00 95.81 169 ALA A CA 1
ATOM 1278 C C . ALA A 1 169 ? -4.746 8.078 9.132 1.00 95.81 169 ALA A C 1
ATOM 1280 O O . ALA A 1 169 ? -5.902 8.461 8.943 1.00 95.81 169 ALA A O 1
ATOM 1281 N N . GLY A 1 170 ? -4.117 8.192 10.306 1.00 96.44 170 GLY A N 1
ATOM 1282 C CA . GLY A 1 170 ? -4.685 8.738 11.541 1.00 96.44 170 GLY A CA 1
ATOM 1283 C C . GLY A 1 170 ? -4.830 10.263 11.576 1.00 96.44 170 GLY A C 1
ATOM 1284 O O . GLY A 1 170 ? -5.558 10.782 12.415 1.00 96.44 170 GLY A O 1
ATOM 1285 N N . ALA A 1 171 ? -4.245 11.007 10.632 1.00 95.81 171 ALA A N 1
ATOM 1286 C CA . ALA A 1 171 ? -4.327 12.475 10.588 1.00 95.81 171 ALA A CA 1
ATOM 1287 C C . ALA A 1 171 ? -5.764 13.039 10.457 1.00 95.81 171 ALA A C 1
ATOM 1289 O O . ALA A 1 171 ? -5.992 14.243 10.607 1.00 95.81 171 ALA A O 1
ATOM 1290 N N . ILE A 1 172 ? -6.746 12.187 10.144 1.00 95.12 172 ILE A N 1
ATOM 1291 C CA . ILE A 1 172 ? -8.176 12.526 10.117 1.00 95.12 172 ILE A CA 1
ATOM 1292 C C . ILE A 1 172 ? -8.830 12.472 11.507 1.00 95.12 172 ILE A C 1
ATOM 1294 O O . ILE A 1 172 ? -9.837 13.142 11.709 1.00 95.12 172 ILE A O 1
ATOM 1298 N N . LEU A 1 173 ? -8.268 11.723 12.462 1.00 96.44 173 LEU A N 1
ATOM 1299 C CA . LEU A 1 173 ? -8.893 11.433 13.758 1.00 96.44 173 LEU A CA 1
ATOM 1300 C C . LEU A 1 173 ? -9.169 12.700 14.588 1.00 96.44 173 LEU A C 1
ATOM 1302 O O . LEU A 1 173 ? -10.322 12.884 14.976 1.00 96.44 173 LEU A O 1
ATOM 1306 N N . PRO A 1 174 ? -8.232 13.666 14.726 1.00 94.06 174 PRO A N 1
ATOM 1307 C CA . PRO A 1 174 ? -8.515 14.904 15.462 1.00 94.06 174 PRO A CA 1
ATOM 1308 C C . PRO A 1 174 ? -9.611 15.765 14.818 1.00 94.06 174 PRO A C 1
ATOM 1310 O O . PRO A 1 174 ? -10.175 16.653 15.450 1.00 94.06 174 PRO A O 1
ATOM 1313 N N . LYS A 1 175 ? -9.911 15.549 13.529 1.00 93.69 175 LYS A N 1
ATOM 1314 C CA . LYS A 1 175 ? -10.998 16.257 12.839 1.00 93.69 175 LYS A CA 1
ATOM 1315 C C . LYS A 1 175 ? -12.358 15.650 13.165 1.00 93.69 175 LYS A C 1
ATOM 1317 O O . LYS A 1 175 ? -13.338 16.384 13.134 1.00 93.69 175 LYS A O 1
ATOM 1322 N N . LEU A 1 176 ? -12.418 14.353 13.478 1.00 93.31 176 LEU A N 1
ATOM 1323 C CA . LEU A 1 176 ? -13.654 13.699 13.908 1.00 93.31 176 LEU A CA 1
ATOM 1324 C C . LEU A 1 176 ? -14.107 14.256 15.258 1.00 93.31 176 LEU A C 1
ATOM 1326 O O . LEU A 1 176 ? -15.268 14.619 15.389 1.00 93.31 176 LEU A O 1
ATOM 1330 N N . ALA A 1 177 ? -13.175 14.463 16.191 1.00 82.50 177 ALA A N 1
ATOM 1331 C CA . ALA A 1 177 ? -13.445 15.043 17.509 1.00 82.50 177 ALA A CA 1
ATOM 1332 C C . ALA A 1 177 ? -14.084 16.447 17.474 1.00 82.50 177 ALA A C 1
ATOM 1334 O O . ALA A 1 177 ? -14.665 16.897 18.454 1.00 82.50 177 ALA A O 1
ATOM 1335 N N . ARG A 1 178 ? -13.981 17.157 16.343 1.00 89.56 178 ARG A N 1
ATOM 1336 C CA . ARG A 1 178 ? -14.559 18.498 16.150 1.00 89.56 178 ARG A CA 1
ATOM 1337 C C . ARG A 1 178 ? -16.020 18.483 15.701 1.00 89.56 178 ARG A C 1
ATOM 1339 O O . ARG A 1 178 ? -16.585 19.553 15.502 1.00 89.56 178 ARG A O 1
ATOM 1346 N N . LEU A 1 179 ? -16.584 17.311 15.428 1.00 93.38 179 LEU A N 1
ATOM 1347 C CA . LEU A 1 179 ? -17.985 17.170 15.045 1.00 93.38 179 LEU A CA 1
ATOM 1348 C C . LEU A 1 179 ? -18.856 17.132 16.300 1.00 93.38 179 LEU A C 1
ATOM 1350 O O . LEU A 1 179 ? -18.443 16.565 17.302 1.00 93.38 179 LEU A O 1
ATOM 1354 N N . ASP A 1 180 ? -20.071 17.666 16.233 1.00 92.56 180 ASP A N 1
ATOM 1355 C CA . ASP A 1 180 ? -20.944 17.753 17.414 1.00 92.56 180 ASP A CA 1
ATOM 1356 C C . ASP A 1 180 ? -21.749 16.467 17.686 1.00 92.56 180 ASP A C 1
ATOM 1358 O O . ASP A 1 180 ? -22.309 16.304 18.767 1.00 92.56 180 ASP A O 1
ATOM 1362 N N . ASP A 1 181 ? -21.825 15.548 16.715 1.00 95.44 181 ASP A N 1
ATOM 1363 C CA . ASP A 1 181 ? -22.660 14.343 16.785 1.00 95.44 181 ASP A CA 1
ATOM 1364 C C . ASP A 1 181 ? -21.805 13.064 16.942 1.00 95.44 181 ASP A C 1
ATOM 1366 O O . ASP A 1 181 ? -21.142 12.650 15.981 1.00 95.44 181 ASP A O 1
ATOM 1370 N N . PRO A 1 182 ? -21.844 12.388 18.110 1.00 94.19 182 PRO A N 1
ATOM 1371 C CA . PRO A 1 182 ? -21.081 11.162 18.357 1.00 94.19 182 PRO A CA 1
ATOM 1372 C C . PRO A 1 182 ? -21.417 9.999 17.416 1.00 94.19 182 PRO A C 1
ATOM 1374 O O . PRO A 1 182 ? -20.555 9.175 17.111 1.00 94.19 182 PRO A O 1
ATOM 1377 N N . GLN A 1 183 ? -22.654 9.908 16.920 1.00 94.56 183 GLN A N 1
ATOM 1378 C CA . GLN A 1 183 ? -23.031 8.864 15.966 1.00 94.56 183 GLN A CA 1
ATOM 1379 C C . GLN A 1 183 ? -22.373 9.120 14.611 1.00 94.56 183 GLN A C 1
ATOM 1381 O O . GLN A 1 183 ? -21.830 8.194 14.004 1.00 94.56 183 GLN A O 1
ATOM 1386 N N . VAL A 1 184 ? -22.357 10.375 14.153 1.00 96.31 184 VAL A N 1
ATOM 1387 C CA . VAL A 1 184 ? -21.646 10.769 12.926 1.00 96.31 184 VAL A CA 1
ATOM 1388 C C . VAL A 1 184 ? -20.148 10.518 13.076 1.00 96.31 184 VAL A C 1
ATOM 1390 O O . VAL A 1 184 ? -19.533 9.938 12.176 1.00 96.31 184 VAL A O 1
ATOM 1393 N N . GLN A 1 185 ? -19.562 10.891 14.217 1.00 96.81 185 GLN A N 1
ATOM 1394 C CA . GLN A 1 185 ? -18.156 10.614 14.505 1.00 96.81 185 GLN A CA 1
ATOM 1395 C C . GLN A 1 185 ? -17.851 9.115 14.433 1.00 96.81 185 GLN A C 1
ATOM 1397 O O . GLN A 1 185 ? -16.917 8.718 13.737 1.00 96.81 185 GLN A O 1
ATOM 1402 N N . LEU A 1 186 ? -18.662 8.274 15.086 1.00 95.44 186 LEU A N 1
ATOM 1403 C CA . LEU A 1 186 ? -18.488 6.823 15.089 1.00 95.44 186 LEU A CA 1
ATOM 1404 C C . LEU A 1 186 ? -18.605 6.224 13.680 1.00 95.44 186 LEU A C 1
ATOM 1406 O O . LEU A 1 186 ? -17.813 5.358 13.303 1.00 95.44 186 LEU A O 1
ATOM 1410 N N . LEU A 1 187 ? -19.572 6.683 12.881 1.00 96.12 187 LEU A N 1
ATOM 1411 C CA . LEU A 1 187 ? -19.750 6.221 11.504 1.00 96.12 187 LEU A CA 1
ATOM 1412 C C . LEU A 1 187 ? -18.547 6.588 10.628 1.00 96.12 187 LEU A C 1
ATOM 1414 O O . LEU A 1 187 ? -18.062 5.741 9.877 1.00 96.12 187 LEU A O 1
ATOM 1418 N N . LEU A 1 188 ? -18.027 7.810 10.747 1.00 97.25 188 LEU A N 1
ATOM 1419 C CA . LEU A 1 188 ? -16.833 8.241 10.017 1.00 97.25 188 LEU A CA 1
ATOM 1420 C C . LEU A 1 188 ? -15.569 7.532 10.513 1.00 97.25 188 LEU A C 1
ATOM 1422 O O . LEU A 1 188 ? -14.727 7.138 9.702 1.00 97.25 188 LEU A O 1
ATOM 1426 N N . LEU A 1 189 ? -15.447 7.304 11.821 1.00 97.06 189 LEU A N 1
ATOM 1427 C CA . LEU A 1 189 ? -14.364 6.517 12.400 1.00 97.06 189 LEU A CA 1
ATOM 1428 C C . LEU A 1 189 ? -14.352 5.112 11.787 1.00 97.06 189 LEU A C 1
ATOM 1430 O O . LEU A 1 189 ? -13.324 4.666 11.280 1.00 97.06 189 LEU A O 1
ATOM 1434 N N . ARG A 1 190 ? -15.515 4.456 11.740 1.00 96.00 190 ARG A N 1
ATOM 1435 C CA . ARG A 1 190 ? -15.669 3.087 11.240 1.00 96.00 190 ARG A CA 1
ATOM 1436 C C . ARG A 1 190 ? -15.522 2.955 9.726 1.00 96.00 190 ARG A C 1
ATOM 1438 O O . ARG A 1 190 ? -14.847 2.043 9.262 1.00 96.00 190 ARG A O 1
ATOM 1445 N N . PHE A 1 191 ? -16.187 3.801 8.944 1.00 96.62 191 PHE A N 1
ATOM 1446 C CA . PHE A 1 191 ? -16.272 3.626 7.489 1.00 96.62 191 PHE A CA 1
ATOM 1447 C C . PHE A 1 191 ? -15.251 4.451 6.709 1.00 96.62 191 PHE A C 1
ATOM 1449 O O . PHE A 1 191 ? -15.044 4.188 5.525 1.00 96.62 191 PHE A O 1
ATOM 1456 N N . CYS A 1 192 ? -14.602 5.432 7.341 1.00 96.06 192 CYS A N 1
ATOM 1457 C CA . CYS A 1 192 ? -13.693 6.337 6.644 1.00 96.06 192 CYS A CA 1
ATOM 1458 C C . CYS A 1 192 ? -12.286 6.360 7.232 1.00 96.06 192 CYS A C 1
ATOM 1460 O O . CYS A 1 192 ? -11.344 6.355 6.448 1.00 96.06 192 CYS A O 1
ATOM 1462 N N . ALA A 1 193 ? -12.114 6.398 8.556 1.00 96.81 193 ALA A N 1
ATOM 1463 C CA . ALA A 1 193 ? -10.786 6.484 9.171 1.00 96.81 193 ALA A CA 1
ATOM 1464 C C . ALA A 1 193 ? -10.127 5.104 9.333 1.00 96.81 193 ALA A C 1
ATOM 1466 O O . ALA A 1 193 ? -9.042 4.879 8.796 1.00 96.81 193 ALA A O 1
ATOM 1467 N N . HIS A 1 194 ? -10.816 4.168 9.994 1.00 96.94 194 HIS A N 1
ATOM 1468 C CA . HIS A 1 194 ? -10.372 2.787 10.221 1.00 96.94 194 HIS A CA 1
ATOM 1469 C C . HIS A 1 194 ? -9.875 2.073 8.947 1.00 96.94 194 HIS A C 1
ATOM 1471 O O . HIS A 1 194 ? -8.725 1.632 8.925 1.00 96.94 194 HIS A O 1
ATOM 1477 N N . PRO A 1 195 ? -10.622 2.025 7.824 1.00 96.25 195 PRO A N 1
ATOM 1478 C CA . PRO A 1 195 ? -10.209 1.228 6.666 1.00 96.25 195 PRO A CA 1
ATOM 1479 C C . PRO A 1 195 ? -8.958 1.746 5.938 1.00 96.25 195 PRO A C 1
ATOM 1481 O O . PRO A 1 195 ? -8.388 1.014 5.128 1.00 96.25 195 PRO A O 1
ATOM 1484 N N . ARG A 1 196 ? -8.497 2.980 6.203 1.00 95.81 196 ARG A N 1
ATOM 1485 C CA . ARG A 1 196 ? -7.379 3.610 5.469 1.00 95.81 196 ARG A CA 1
ATOM 1486 C C . ARG A 1 196 ? -6.066 2.855 5.628 1.00 95.81 196 ARG A C 1
ATOM 1488 O O . ARG A 1 196 ? -5.273 2.828 4.693 1.00 95.81 196 ARG A O 1
ATOM 1495 N N . PHE A 1 197 ? -5.851 2.233 6.783 1.00 97.00 197 PHE A N 1
ATOM 1496 C CA . PHE A 1 197 ? -4.638 1.470 7.081 1.00 97.00 197 PHE A CA 1
ATOM 1497 C C . PHE A 1 197 ? -4.792 -0.029 6.788 1.00 97.00 197 PHE A C 1
ATOM 1499 O O . PHE A 1 197 ? -3.827 -0.708 6.447 1.00 97.00 197 PHE A O 1
ATOM 1506 N N . MET A 1 198 ? -6.022 -0.547 6.849 1.00 95.50 198 MET A N 1
ATOM 1507 C CA . MET A 1 198 ? -6.311 -1.986 6.839 1.00 95.50 198 MET A CA 1
ATOM 1508 C C . MET A 1 198 ? -5.866 -2.737 5.578 1.00 95.50 198 MET A C 1
ATOM 1510 O O . MET A 1 198 ? -5.754 -3.959 5.607 1.00 95.50 198 MET A O 1
ATOM 1514 N N . HIS A 1 199 ? -5.590 -2.049 4.469 1.00 95.12 199 HIS A N 1
ATOM 1515 C CA . HIS A 1 199 ? -5.032 -2.691 3.277 1.00 95.12 199 HIS A CA 1
ATOM 1516 C C . HIS A 1 199 ? -3.609 -3.238 3.508 1.00 95.12 199 HIS A C 1
ATOM 1518 O O . HIS A 1 199 ? -3.258 -4.258 2.921 1.00 95.12 199 HIS A O 1
ATOM 1524 N N . LEU A 1 200 ? -2.815 -2.634 4.404 1.00 96.81 200 LEU A N 1
ATOM 1525 C CA . LEU A 1 200 ? -1.448 -3.083 4.703 1.00 96.81 200 LEU A CA 1
ATOM 1526 C C . LEU A 1 200 ? -1.405 -4.450 5.390 1.00 96.81 200 LEU A C 1
ATOM 1528 O O . LEU A 1 200 ? -0.505 -5.239 5.119 1.00 96.81 200 LEU A O 1
ATOM 1532 N N . VAL A 1 201 ? -2.429 -4.772 6.188 1.00 94.25 201 VAL A N 1
ATOM 1533 C CA . VAL A 1 201 ? -2.633 -6.080 6.849 1.00 94.25 201 VAL A CA 1
ATOM 1534 C C . VAL A 1 201 ? -2.584 -7.236 5.842 1.00 94.25 201 VAL A C 1
ATOM 1536 O O . VAL A 1 201 ? -2.235 -8.356 6.196 1.00 94.25 201 VAL A O 1
ATOM 1539 N N . ARG A 1 202 ? -2.923 -6.971 4.576 1.00 90.25 202 ARG A N 1
ATOM 1540 C CA . ARG A 1 202 ? -2.942 -7.963 3.498 1.00 90.25 202 ARG A CA 1
ATOM 1541 C C . ARG A 1 202 ? -1.641 -8.065 2.710 1.00 90.25 202 ARG A C 1
ATOM 1543 O O . ARG A 1 202 ? -1.471 -9.071 2.029 1.00 90.25 202 ARG A O 1
ATOM 1550 N N . GLY A 1 203 ? -0.785 -7.046 2.750 1.00 86.81 203 GLY A N 1
ATOM 1551 C CA . GLY A 1 203 ? 0.379 -6.931 1.865 1.00 86.81 203 GLY A CA 1
ATOM 1552 C C . GLY A 1 203 ? 1.729 -6.889 2.575 1.00 86.81 203 GLY A C 1
ATOM 1553 O O . GLY A 1 203 ? 2.740 -7.165 1.942 1.00 86.81 203 GLY A O 1
ATOM 1554 N N . VAL A 1 204 ? 1.764 -6.584 3.875 1.00 93.38 204 VAL A N 1
ATOM 1555 C CA . VAL A 1 204 ? 3.006 -6.473 4.654 1.00 93.38 204 VAL A CA 1
ATOM 1556 C C . VAL A 1 204 ? 3.135 -7.666 5.608 1.00 93.38 204 VAL A C 1
ATOM 1558 O O . VAL A 1 204 ? 2.161 -7.988 6.294 1.00 93.38 204 VAL A O 1
ATOM 1561 N N . PRO A 1 205 ? 4.313 -8.319 5.698 1.00 88.31 205 PRO A N 1
ATOM 1562 C CA . PRO A 1 205 ? 4.560 -9.355 6.695 1.00 88.31 205 PRO A CA 1
ATOM 1563 C C . PRO A 1 205 ? 4.221 -8.878 8.121 1.00 88.31 205 PRO A C 1
ATOM 1565 O O . PRO A 1 205 ? 4.632 -7.780 8.505 1.00 88.31 205 PRO A O 1
ATOM 1568 N N . PRO A 1 206 ? 3.526 -9.686 8.947 1.00 90.94 206 PRO A N 1
ATOM 1569 C CA . PRO A 1 206 ? 3.008 -9.231 10.242 1.00 90.94 206 PRO A CA 1
ATOM 1570 C C . PRO A 1 206 ? 4.068 -8.672 11.197 1.00 90.94 206 PRO A C 1
ATOM 1572 O O . PRO A 1 206 ? 3.795 -7.721 11.924 1.00 90.94 206 PRO A O 1
ATOM 1575 N N . HIS A 1 207 ? 5.281 -9.233 11.178 1.00 87.94 207 HIS A N 1
ATOM 1576 C CA . HIS A 1 207 ? 6.380 -8.778 12.029 1.00 87.94 207 HIS A CA 1
ATOM 1577 C C . HIS A 1 207 ? 6.895 -7.382 11.636 1.00 87.94 207 HIS A C 1
ATOM 1579 O O . HIS A 1 207 ? 7.246 -6.608 12.519 1.00 87.94 207 HIS A O 1
ATOM 1585 N N . LEU A 1 208 ? 6.866 -7.027 10.345 1.00 92.06 208 LEU A N 1
ATOM 1586 C CA . LEU A 1 208 ? 7.229 -5.687 9.862 1.00 92.06 208 LEU A CA 1
ATOM 1587 C C . LEU A 1 208 ? 6.090 -4.681 10.069 1.00 92.06 208 LEU A C 1
ATOM 1589 O O . LEU A 1 208 ? 6.327 -3.505 10.321 1.00 92.06 208 LEU A O 1
ATOM 1593 N N . LEU A 1 209 ? 4.838 -5.142 10.001 1.00 96.56 209 LEU A N 1
ATOM 1594 C CA . LEU A 1 209 ? 3.661 -4.295 10.206 1.00 96.56 209 LEU A CA 1
ATOM 1595 C C . LEU A 1 209 ? 3.409 -3.959 11.686 1.00 96.56 209 LEU A C 1
ATOM 1597 O O . LEU A 1 209 ? 2.686 -3.007 11.971 1.00 96.56 209 LEU A O 1
ATOM 1601 N N . ALA A 1 210 ? 3.974 -4.727 12.624 1.00 94.75 210 ALA A N 1
ATOM 1602 C CA . ALA A 1 210 ? 3.595 -4.740 14.039 1.00 94.75 210 ALA A CA 1
ATOM 1603 C C . ALA A 1 210 ? 3.505 -3.345 14.684 1.00 94.75 210 ALA A C 1
ATOM 1605 O O . ALA A 1 210 ? 2.477 -3.008 15.274 1.00 94.75 210 ALA A O 1
ATOM 1606 N N . HIS A 1 211 ? 4.538 -2.511 14.532 1.00 97.56 211 HIS A N 1
ATOM 1607 C CA . HIS A 1 211 ? 4.554 -1.163 15.109 1.00 97.56 211 HIS A CA 1
ATOM 1608 C C . HIS A 1 211 ? 3.546 -0.218 14.440 1.00 97.56 211 HIS A C 1
ATOM 1610 O O . HIS A 1 211 ? 2.872 0.544 15.130 1.00 97.56 211 HIS A O 1
ATOM 1616 N N . GLY A 1 212 ? 3.392 -0.294 13.115 1.00 98.25 212 GLY A N 1
ATOM 1617 C CA . GLY A 1 212 ? 2.391 0.493 12.391 1.00 98.25 212 GLY A CA 1
ATOM 1618 C C . GLY A 1 212 ? 0.960 0.086 12.750 1.00 98.25 212 GLY A C 1
ATOM 1619 O O . GLY A 1 212 ? 0.109 0.945 12.965 1.00 98.25 212 GLY A O 1
ATOM 1620 N N . ALA A 1 213 ? 0.700 -1.216 12.883 1.00 98.12 213 ALA A N 1
ATOM 1621 C CA . ALA A 1 213 ? -0.593 -1.736 13.315 1.00 98.12 213 ALA A CA 1
ATOM 1622 C C . ALA A 1 213 ? -0.945 -1.297 14.740 1.00 98.12 213 ALA A C 1
ATOM 1624 O O . ALA A 1 213 ? -2.074 -0.879 14.972 1.00 98.12 213 ALA A O 1
ATOM 1625 N N . LEU A 1 214 ? 0.020 -1.327 15.664 1.00 97.94 214 LEU A N 1
ATOM 1626 C CA . LEU A 1 214 ? -0.179 -0.832 17.026 1.00 97.94 214 LEU A CA 1
ATOM 1627 C C . LEU A 1 214 ? -0.478 0.674 17.044 1.00 97.94 214 LEU A C 1
ATOM 1629 O O . LEU A 1 214 ? -1.417 1.103 17.706 1.00 97.94 214 LEU A O 1
ATOM 1633 N N . ALA A 1 215 ? 0.281 1.474 16.287 1.00 98.25 215 ALA A N 1
ATOM 1634 C CA . ALA A 1 215 ? 0.042 2.913 16.177 1.00 98.25 215 ALA A CA 1
ATOM 1635 C C . ALA A 1 215 ? -1.353 3.223 15.604 1.00 98.25 215 ALA A C 1
ATOM 1637 O O . ALA A 1 215 ? -2.042 4.117 16.094 1.00 98.25 215 ALA A O 1
ATOM 1638 N N . HIS A 1 216 ? -1.787 2.463 14.594 1.00 98.31 216 HIS A N 1
ATOM 1639 C CA . HIS A 1 216 ? -3.135 2.568 14.048 1.00 98.31 216 HIS A CA 1
ATOM 1640 C C . HIS A 1 216 ? -4.203 2.204 15.086 1.00 98.31 216 HIS A C 1
ATOM 1642 O O . HIS A 1 216 ? -5.121 2.991 15.311 1.00 98.31 216 HIS A O 1
ATOM 1648 N N . ASP A 1 217 ? -4.073 1.040 15.729 1.00 97.62 217 ASP A N 1
ATOM 1649 C CA . ASP A 1 217 ? -5.038 0.548 16.712 1.00 97.62 217 ASP A CA 1
ATOM 1650 C C . ASP A 1 217 ? -5.184 1.535 17.880 1.00 97.62 217 ASP A C 1
ATOM 1652 O O . ASP A 1 217 ? -6.312 1.877 18.236 1.00 97.62 217 ASP A O 1
ATOM 1656 N N . ASN A 1 218 ? -4.073 2.068 18.404 1.00 96.38 218 ASN A N 1
ATOM 1657 C CA . ASN A 1 218 ? -4.080 3.075 19.468 1.00 96.38 218 ASN A CA 1
ATOM 1658 C C . ASN A 1 218 ? -4.842 4.337 19.054 1.00 96.38 218 ASN A C 1
ATOM 1660 O O . ASN A 1 218 ? -5.756 4.744 19.764 1.00 96.38 218 ASN A O 1
ATOM 1664 N N . GLY A 1 219 ? -4.551 4.903 17.877 1.00 96.50 219 GLY A N 1
ATOM 1665 C CA . GLY A 1 219 ? -5.258 6.096 17.403 1.00 96.50 219 GLY A CA 1
ATOM 1666 C C . GLY A 1 219 ? -6.766 5.867 17.238 1.00 96.50 219 GLY A C 1
ATOM 1667 O O . GLY A 1 219 ? -7.574 6.736 17.563 1.00 96.50 219 GLY A O 1
ATOM 1668 N N . ILE A 1 220 ? -7.174 4.680 16.775 1.00 97.19 220 ILE A N 1
ATOM 1669 C CA . ILE A 1 220 ? -8.595 4.321 16.676 1.00 97.19 220 ILE A CA 1
ATOM 1670 C C . ILE A 1 220 ? -9.241 4.210 18.063 1.00 97.19 220 ILE A C 1
ATOM 1672 O O . ILE A 1 220 ? -10.365 4.684 18.229 1.00 97.19 220 ILE A O 1
ATOM 1676 N N . GLN A 1 221 ? -8.564 3.612 19.050 1.00 95.69 221 GLN A N 1
ATOM 1677 C CA . GLN A 1 221 ? -9.100 3.501 20.412 1.00 95.69 221 GLN A CA 1
ATOM 1678 C C . GLN A 1 221 ? -9.157 4.853 21.133 1.00 95.69 221 GLN A C 1
ATOM 1680 O O . GLN A 1 221 ? -10.157 5.134 21.787 1.00 95.69 221 GLN A O 1
ATOM 1685 N N . GLU A 1 222 ? -8.142 5.704 20.976 1.00 95.06 222 GLU A N 1
ATOM 1686 C CA . GLU A 1 222 ? -8.129 7.071 21.513 1.00 95.06 222 GLU A CA 1
ATOM 1687 C C . GLU A 1 222 ? -9.292 7.888 20.940 1.00 95.06 222 GLU A C 1
ATOM 1689 O O . GLU A 1 222 ? -10.083 8.461 21.685 1.00 95.06 222 GLU A O 1
ATOM 1694 N N . CYS A 1 223 ? -9.476 7.854 19.617 1.00 95.81 223 CYS A N 1
ATOM 1695 C CA . CYS A 1 223 ? -10.604 8.528 18.982 1.00 95.81 223 CYS A CA 1
ATOM 1696 C C . CYS A 1 223 ? -11.946 7.946 19.453 1.00 95.81 223 CYS A C 1
ATOM 1698 O O . CYS A 1 223 ? -12.872 8.695 19.743 1.00 95.81 223 CYS A O 1
ATOM 1700 N N . LEU A 1 224 ? -12.067 6.622 19.594 1.00 95.81 224 LEU A N 1
ATOM 1701 C CA . LEU A 1 224 ? -13.288 6.005 20.116 1.00 95.81 224 LEU A CA 1
ATOM 1702 C C . LEU A 1 224 ? -13.590 6.436 21.560 1.00 95.81 224 LEU A C 1
ATOM 1704 O O . LEU A 1 224 ? -14.756 6.628 21.902 1.00 95.81 224 LEU A O 1
ATOM 1708 N N . GLN A 1 225 ? -12.566 6.585 22.401 1.00 94.81 225 GLN A N 1
ATOM 1709 C CA . GLN A 1 225 ? -12.720 7.076 23.768 1.00 94.81 225 GLN A CA 1
ATOM 1710 C C . GLN A 1 225 ? -13.300 8.497 23.782 1.00 94.81 225 GLN A C 1
ATOM 1712 O O . GLN A 1 225 ? -14.222 8.769 24.556 1.00 94.81 225 GLN A O 1
ATOM 1717 N N . GLU A 1 226 ? -12.801 9.373 22.905 1.00 93.12 226 GLU A N 1
ATOM 1718 C CA . GLU A 1 226 ? -13.327 10.732 22.728 1.00 93.12 226 GLU A CA 1
ATOM 1719 C C . GLU A 1 226 ? -14.784 10.711 22.253 1.00 93.12 226 GLU A C 1
ATOM 1721 O O . GLU A 1 226 ? -15.628 11.387 22.838 1.00 93.12 226 GLU A O 1
ATOM 1726 N N . VAL A 1 227 ? -15.102 9.876 21.256 1.00 93.62 227 VAL A N 1
ATOM 1727 C CA . VAL A 1 227 ? -16.473 9.694 20.743 1.00 93.62 227 VAL A CA 1
ATOM 1728 C C . VAL A 1 227 ? -17.425 9.216 21.840 1.00 93.62 227 VAL A C 1
ATOM 1730 O O . VAL A 1 227 ? -18.570 9.656 21.918 1.00 93.62 227 VAL A O 1
ATOM 1733 N N . ALA A 1 228 ? -16.961 8.319 22.711 1.00 91.81 228 ALA A N 1
ATOM 1734 C CA . ALA A 1 228 ? -17.737 7.824 23.843 1.00 91.81 228 ALA A CA 1
ATOM 1735 C C . ALA A 1 228 ? -17.894 8.861 24.973 1.00 91.81 228 ALA A C 1
ATOM 1737 O O . ALA A 1 228 ? -18.626 8.603 25.928 1.00 91.81 228 ALA A O 1
ATOM 1738 N N . GLY A 1 229 ? -17.198 10.003 24.901 1.00 90.88 229 GLY A N 1
ATOM 1739 C CA . GLY A 1 229 ? -17.165 11.005 25.966 1.00 90.88 229 GLY A CA 1
ATOM 1740 C C . GLY A 1 229 ? -16.573 10.468 27.270 1.00 90.88 229 GLY A C 1
ATOM 1741 O O . GLY A 1 229 ? -16.916 10.955 28.347 1.00 90.88 229 GLY A O 1
ATOM 1742 N N . SER A 1 230 ? -15.729 9.431 27.197 1.00 90.56 230 SER A N 1
ATOM 1743 C CA . SER A 1 230 ? -15.200 8.767 28.386 1.00 90.56 230 SER A CA 1
ATOM 1744 C C . SER A 1 230 ? -14.019 9.554 28.965 1.00 90.56 230 SER A C 1
ATOM 1746 O O . SER A 1 230 ? -12.989 9.690 28.296 1.00 90.56 230 SER A O 1
ATOM 1748 N N . PRO A 1 231 ? -14.095 10.018 30.229 1.00 88.19 231 PRO A N 1
ATOM 1749 C CA . PRO A 1 231 ? -12.980 10.707 30.882 1.00 88.19 231 PRO A CA 1
ATOM 1750 C C . PRO A 1 231 ? -11.831 9.756 31.255 1.00 88.19 231 PRO A C 1
ATOM 1752 O O . PRO A 1 231 ? -10.762 10.212 31.655 1.00 88.19 231 PRO A O 1
ATOM 1755 N N . TYR A 1 232 ? -12.043 8.442 31.131 1.00 90.12 232 TYR A N 1
ATOM 1756 C CA . TYR A 1 232 ? -11.061 7.405 31.431 1.00 90.12 232 TYR A CA 1
ATOM 1757 C C . TYR A 1 232 ? -10.765 6.553 30.192 1.00 90.12 232 TYR A C 1
ATOM 1759 O O . TYR A 1 232 ? -11.653 6.394 29.343 1.00 90.12 232 TYR A O 1
ATOM 1767 N N . PRO A 1 233 ? -9.559 5.957 30.107 1.00 89.25 233 PRO A N 1
ATOM 1768 C CA . PRO A 1 233 ? -9.255 4.952 29.099 1.00 89.25 233 PRO A CA 1
ATOM 1769 C C . PRO A 1 233 ? -10.315 3.854 29.059 1.00 89.25 233 PRO A C 1
ATOM 1771 O O . PRO A 1 233 ? -10.808 3.410 30.100 1.00 89.25 233 PRO A O 1
ATOM 1774 N N . LEU A 1 234 ? -10.661 3.411 27.850 1.00 90.31 234 LEU A N 1
ATOM 1775 C CA . LEU A 1 234 ? -11.564 2.278 27.674 1.00 90.31 234 LEU A CA 1
ATOM 1776 C C . LEU A 1 234 ? -10.933 1.028 28.301 1.00 90.31 234 LEU A C 1
ATOM 1778 O O . LEU A 1 234 ? -9.779 0.703 28.027 1.00 90.31 234 LEU A O 1
ATOM 1782 N N . GLY A 1 235 ? -11.695 0.324 29.141 1.00 91.38 235 GLY A N 1
ATOM 1783 C CA . GLY A 1 235 ? -11.254 -0.943 29.724 1.00 91.38 235 GLY A CA 1
ATOM 1784 C C . GLY A 1 235 ? -11.054 -2.027 28.661 1.00 91.38 235 GLY A C 1
ATOM 1785 O O . GLY A 1 235 ? -11.624 -1.954 27.570 1.00 91.38 235 GLY A O 1
ATOM 1786 N N . GLU A 1 236 ? -10.286 -3.065 28.994 1.00 90.25 236 GLU A N 1
ATOM 1787 C CA . GLU A 1 236 ? -9.940 -4.152 28.063 1.00 90.25 236 GLU A CA 1
ATOM 1788 C C . GLU A 1 236 ? -11.173 -4.808 27.423 1.00 90.25 236 GLU A C 1
ATOM 1790 O O . GLU A 1 236 ? -11.179 -5.083 26.225 1.00 90.25 236 GLU A O 1
ATOM 1795 N N . GLU A 1 237 ? -12.249 -4.996 28.190 1.00 90.88 237 GLU A N 1
ATOM 1796 C CA . GLU A 1 237 ? -13.510 -5.562 27.699 1.00 90.88 237 GLU A CA 1
ATOM 1797 C C . GLU A 1 237 ? -14.201 -4.651 26.675 1.00 90.88 237 GLU A C 1
ATOM 1799 O O . GLU A 1 237 ? -14.685 -5.125 25.645 1.00 90.88 237 GLU A O 1
ATOM 1804 N N . ALA A 1 238 ? -14.215 -3.337 26.920 1.00 91.88 238 ALA A N 1
ATOM 1805 C CA . ALA A 1 238 ? -14.802 -2.359 26.007 1.00 91.88 238 ALA A CA 1
ATOM 1806 C C . ALA A 1 238 ? -14.003 -2.276 24.699 1.00 91.88 238 ALA A C 1
ATOM 1808 O O . ALA A 1 238 ? -14.589 -2.230 23.615 1.00 91.88 238 ALA A O 1
ATOM 1809 N N . VAL A 1 239 ? -12.671 -2.328 24.793 1.00 93.56 239 VAL A N 1
ATOM 1810 C CA . VAL A 1 239 ? -11.775 -2.415 23.633 1.00 93.56 239 VAL A CA 1
ATOM 1811 C C . VAL A 1 239 ? -12.007 -3.721 22.871 1.00 93.56 239 VAL A C 1
ATOM 1813 O O . VAL A 1 239 ? -12.153 -3.710 21.650 1.00 93.56 239 VAL A O 1
ATOM 1816 N N . ALA A 1 240 ? -12.100 -4.859 23.558 1.00 91.19 240 ALA A N 1
ATOM 1817 C CA . ALA A 1 240 ? -12.367 -6.138 22.909 1.00 91.19 240 ALA A CA 1
ATOM 1818 C C . ALA A 1 240 ? -13.715 -6.121 22.167 1.00 91.19 240 ALA A C 1
ATOM 1820 O O . ALA A 1 240 ? -13.771 -6.509 20.997 1.00 91.19 240 ALA A O 1
ATOM 1821 N N . LEU A 1 241 ? -14.774 -5.613 22.809 1.00 93.31 241 LEU A N 1
ATOM 1822 C CA . LEU A 1 241 ? -16.109 -5.488 22.226 1.00 93.31 241 LEU A CA 1
ATOM 1823 C C . LEU A 1 241 ? -16.122 -4.541 21.017 1.00 93.31 241 LEU A C 1
ATOM 1825 O O . LEU A 1 241 ? -16.694 -4.887 19.982 1.00 93.31 241 LEU A O 1
ATOM 1829 N N . SER A 1 242 ? -15.457 -3.381 21.096 1.00 95.38 242 SER A N 1
ATOM 1830 C CA . SER A 1 242 ? -15.416 -2.406 19.994 1.00 95.38 242 SER A CA 1
ATOM 1831 C C . SER A 1 242 ? -14.814 -2.998 18.716 1.00 95.38 242 SER A C 1
ATOM 1833 O O . SER A 1 242 ? -15.258 -2.700 17.601 1.00 95.38 242 SER A O 1
ATOM 1835 N N . GLN A 1 243 ? -13.860 -3.912 18.873 1.00 95.62 243 GLN A N 1
ATOM 1836 C CA . GLN A 1 243 ? -13.159 -4.533 17.762 1.00 95.62 243 GLN A CA 1
ATOM 1837 C C . GLN A 1 243 ? -13.899 -5.727 17.136 1.00 95.62 243 GLN A C 1
ATOM 1839 O O . GLN A 1 243 ? -13.488 -6.202 16.066 1.00 95.62 243 GLN A O 1
ATOM 1844 N N . LEU A 1 244 ? -14.969 -6.231 17.765 1.00 93.25 244 LEU A N 1
ATOM 1845 C CA . LEU A 1 244 ? -15.783 -7.306 17.197 1.00 93.25 244 LEU A CA 1
ATOM 1846 C C . LEU A 1 244 ? -16.608 -6.808 15.997 1.00 93.25 244 LEU A C 1
ATOM 1848 O O . LEU A 1 244 ? -16.997 -5.639 15.939 1.00 93.25 244 LEU A O 1
ATOM 1852 N N . PRO A 1 245 ? -16.936 -7.686 15.031 1.00 91.62 245 PRO A N 1
ATOM 1853 C CA . PRO A 1 245 ? -17.901 -7.369 13.984 1.00 91.62 245 PRO A CA 1
ATOM 1854 C C . PRO A 1 245 ? -19.266 -6.960 14.557 1.00 91.62 245 PRO A C 1
ATOM 1856 O O . PRO A 1 245 ? -19.717 -7.520 15.554 1.00 91.62 245 PRO A O 1
ATOM 1859 N N . THR A 1 246 ? -20.000 -6.086 13.861 1.00 89.94 246 THR A N 1
ATOM 1860 C CA . THR A 1 246 ? -21.345 -5.661 14.306 1.00 89.94 246 THR A CA 1
ATOM 1861 C C . THR A 1 246 ? -22.348 -6.794 14.423 1.00 89.94 246 THR A C 1
ATOM 1863 O O . THR A 1 246 ? -23.209 -6.759 15.293 1.00 89.94 246 THR A O 1
ATOM 1866 N N . ARG A 1 247 ? -22.224 -7.838 13.596 1.00 90.12 247 ARG A N 1
ATOM 1867 C CA . ARG A 1 247 ? -23.064 -9.043 13.713 1.00 90.12 247 ARG A CA 1
ATOM 1868 C C . ARG A 1 247 ? -22.901 -9.772 15.054 1.00 90.12 247 ARG A C 1
ATOM 1870 O O . ARG A 1 247 ? -23.717 -10.625 15.374 1.00 90.12 247 ARG A O 1
ATOM 1877 N N . TRP A 1 248 ? -21.836 -9.472 15.797 1.00 88.38 248 TRP A N 1
ATOM 1878 C CA . TRP A 1 248 ? -21.530 -10.015 17.121 1.00 88.38 248 TRP A CA 1
ATOM 1879 C C . TRP A 1 248 ? -21.701 -8.958 18.226 1.00 88.38 248 TRP A C 1
ATOM 1881 O O . TRP A 1 248 ? -21.223 -9.158 19.334 1.00 88.38 248 TRP A O 1
ATOM 1891 N N . GLY A 1 249 ? -22.356 -7.828 17.928 1.00 88.25 249 GLY A N 1
ATOM 1892 C CA . GLY A 1 249 ? -22.594 -6.746 18.888 1.00 88.25 249 GLY A CA 1
ATOM 1893 C C . GLY A 1 249 ? -21.428 -5.770 19.079 1.00 88.25 249 GLY A C 1
ATOM 1894 O O . GLY A 1 249 ? -21.522 -4.898 19.934 1.00 88.25 249 GLY A O 1
ATOM 1895 N N . GLY A 1 250 ? -20.346 -5.888 18.301 1.00 94.38 250 GLY A N 1
ATOM 1896 C CA . GLY A 1 250 ? -19.228 -4.939 18.345 1.00 94.38 250 GLY A CA 1
ATOM 1897 C C . GLY A 1 250 ? -19.400 -3.715 17.446 1.00 94.38 250 GLY A C 1
ATOM 1898 O O . GLY A 1 250 ? -20.417 -3.562 16.771 1.00 94.38 250 GLY A O 1
ATOM 1899 N N . LEU A 1 251 ? -18.375 -2.858 17.380 1.00 95.44 251 LEU A N 1
ATOM 1900 C CA . LEU A 1 251 ? -18.383 -1.637 16.554 1.00 95.44 251 LEU A CA 1
ATOM 1901 C C . LEU A 1 251 ? -17.717 -1.825 15.182 1.00 95.44 251 LEU A C 1
ATOM 1903 O O . LEU A 1 251 ? -17.783 -0.945 14.327 1.00 95.44 251 LEU A O 1
ATOM 1907 N N . GLY A 1 252 ? -17.108 -2.985 14.929 1.00 94.81 252 GLY A N 1
ATOM 1908 C CA . GLY A 1 252 ? -16.399 -3.279 13.685 1.00 94.81 252 GLY A CA 1
ATOM 1909 C C . GLY A 1 252 ? -15.059 -2.555 13.543 1.00 94.81 252 GLY A C 1
ATOM 1910 O O . GLY A 1 252 ? -14.533 -2.505 12.435 1.00 94.81 252 GLY A O 1
ATOM 1911 N N . LEU A 1 253 ? -14.505 -2.018 14.633 1.00 96.50 253 LEU A N 1
ATOM 1912 C CA . LEU A 1 253 ? -13.211 -1.331 14.668 1.00 96.50 253 LEU A CA 1
ATOM 1913 C C . LEU A 1 253 ? -12.087 -2.341 14.909 1.00 96.50 253 LEU A C 1
ATOM 1915 O O . LEU A 1 253 ? -11.408 -2.307 15.926 1.00 96.50 253 LEU A O 1
ATOM 1919 N N . SER A 1 254 ? -11.963 -3.328 14.024 1.00 95.50 254 SER A N 1
ATOM 1920 C CA . SER A 1 254 ? -11.084 -4.480 14.242 1.00 95.50 254 SER A CA 1
ATOM 1921 C C . SER A 1 254 ? -9.616 -4.088 14.427 1.00 95.50 254 SER A C 1
ATOM 1923 O O . SER A 1 254 ? -9.115 -3.253 13.681 1.00 95.50 254 SER A O 1
ATOM 1925 N N . SER A 1 255 ? -8.925 -4.755 15.358 1.00 96.44 255 SER A N 1
ATOM 1926 C CA . SER A 1 255 ? -7.483 -4.574 15.567 1.00 96.44 255 SER A CA 1
ATOM 1927 C C . SER A 1 255 ? -6.684 -5.035 14.346 1.00 96.44 255 SER A C 1
ATOM 1929 O O . SER A 1 255 ? -6.748 -6.207 13.957 1.00 96.44 255 SER A O 1
ATOM 1931 N N . ALA A 1 256 ? -5.909 -4.122 13.765 1.00 96.88 256 ALA A N 1
ATOM 1932 C CA . ALA A 1 256 ? -4.968 -4.406 12.694 1.00 96.88 256 ALA A CA 1
ATOM 1933 C C . ALA A 1 256 ? -3.888 -5.387 13.161 1.00 96.88 256 ALA A C 1
ATOM 1935 O O . ALA A 1 256 ? -3.549 -6.303 12.413 1.00 96.88 256 ALA A O 1
ATOM 1936 N N . GLN A 1 257 ? -3.402 -5.260 14.402 1.00 94.38 257 GLN A N 1
ATOM 1937 C CA . GLN A 1 257 ? -2.370 -6.149 14.943 1.00 94.38 257 GLN A CA 1
ATOM 1938 C C . GLN A 1 257 ? -2.874 -7.592 15.034 1.00 94.38 257 GLN A C 1
ATOM 1940 O O . GLN A 1 257 ? -2.203 -8.520 14.581 1.00 94.38 257 GLN A O 1
ATOM 1945 N N . ARG A 1 258 ? -4.094 -7.783 15.552 1.00 93.69 258 ARG A N 1
ATOM 1946 C CA . ARG A 1 258 ? -4.720 -9.109 15.632 1.00 93.69 258 ARG A CA 1
ATOM 1947 C C . ARG A 1 258 ? -5.021 -9.688 14.251 1.00 93.69 258 ARG A C 1
ATOM 1949 O O . ARG A 1 258 ? -4.934 -10.899 14.064 1.00 93.69 258 ARG A O 1
ATOM 1956 N N . LEU A 1 259 ? -5.408 -8.847 13.293 1.00 93.56 259 LEU A N 1
ATOM 1957 C CA . LEU A 1 259 ? -5.768 -9.300 11.952 1.00 93.56 259 LEU A CA 1
ATOM 1958 C C . LEU A 1 259 ? -4.563 -9.540 11.038 1.00 93.56 259 LEU A C 1
ATOM 1960 O O . LEU A 1 259 ? -4.705 -10.314 10.095 1.00 93.56 259 LEU A O 1
ATOM 1964 N N . ALA A 1 260 ? -3.403 -8.926 11.294 1.00 90.25 260 ALA A N 1
ATOM 1965 C CA . ALA A 1 260 ? -2.237 -8.977 10.407 1.00 90.25 260 ALA A CA 1
ATOM 1966 C C . ALA A 1 260 ? -1.827 -10.401 9.995 1.00 90.25 260 ALA A C 1
ATOM 1968 O O . ALA A 1 260 ? -1.721 -10.639 8.791 1.00 90.25 260 ALA A O 1
ATOM 1969 N N . PRO A 1 261 ? -1.683 -11.382 10.911 1.00 86.25 261 PRO A N 1
ATOM 1970 C CA . PRO A 1 261 ? -1.301 -12.739 10.520 1.00 86.25 261 PRO A CA 1
ATOM 1971 C C . PRO A 1 261 ? -2.311 -13.393 9.574 1.00 86.25 261 PRO A C 1
ATOM 1973 O O . PRO A 1 261 ? -1.941 -13.898 8.516 1.00 86.25 261 PRO A O 1
ATOM 1976 N N . ALA A 1 262 ? -3.599 -13.338 9.922 1.00 86.69 262 ALA A N 1
ATOM 1977 C CA . ALA A 1 262 ? -4.656 -13.953 9.126 1.00 86.69 262 ALA A CA 1
ATOM 1978 C C . ALA A 1 262 ? -4.879 -13.225 7.792 1.00 86.69 262 ALA A C 1
ATOM 1980 O O . ALA A 1 262 ? -5.124 -13.868 6.775 1.00 86.69 262 ALA A O 1
ATOM 1981 N N . GLY A 1 263 ? -4.787 -11.893 7.782 1.00 87.44 263 GLY A N 1
ATOM 1982 C CA . GLY A 1 263 ? -4.929 -11.081 6.578 1.00 87.44 263 GLY A CA 1
ATOM 1983 C C . GLY A 1 263 ? -3.807 -11.334 5.579 1.00 87.44 263 GLY A C 1
ATOM 1984 O O . GLY A 1 263 ? -4.088 -11.538 4.402 1.00 87.44 263 GLY A O 1
ATOM 1985 N N . TRP A 1 264 ? -2.561 -11.392 6.050 1.00 86.12 264 TRP A N 1
ATOM 1986 C CA . TRP A 1 264 ? -1.397 -11.666 5.211 1.00 86.12 264 TRP A CA 1
ATOM 1987 C C . TRP A 1 264 ? -1.443 -13.082 4.620 1.00 86.12 264 TRP A C 1
ATOM 1989 O O . TRP A 1 264 ? -1.311 -13.254 3.408 1.00 86.12 264 TRP A O 1
ATOM 1999 N N . LEU A 1 265 ? -1.723 -14.094 5.450 1.00 81.69 265 LEU A N 1
ATOM 2000 C CA . LEU A 1 265 ? -1.877 -15.482 4.995 1.00 81.69 265 LEU A CA 1
ATOM 2001 C C . LEU A 1 265 ? -3.053 -15.653 4.029 1.00 81.69 265 LEU A C 1
ATOM 2003 O O . LEU A 1 265 ? -2.927 -16.321 3.004 1.00 81.69 265 LEU A O 1
ATOM 2007 N N . GLY A 1 266 ? -4.193 -15.038 4.349 1.00 80.75 266 GLY A N 1
ATOM 2008 C CA . GLY A 1 266 ? -5.396 -15.090 3.526 1.00 80.75 266 GLY A CA 1
ATOM 2009 C C . GLY A 1 266 ? -5.174 -14.504 2.134 1.00 80.75 266 GLY A C 1
ATOM 2010 O O . GLY A 1 266 ? -5.665 -15.073 1.162 1.00 80.75 266 GLY A O 1
ATOM 2011 N N . SER A 1 267 ? -4.391 -13.424 2.020 1.00 83.19 267 SER A N 1
ATOM 2012 C CA . SER A 1 267 ? -4.003 -12.865 0.722 1.00 83.19 267 SER A CA 1
ATOM 2013 C C . SER A 1 267 ? -3.238 -13.879 -0.115 1.00 83.19 267 SER A C 1
ATOM 2015 O O . SER A 1 267 ? -3.647 -14.146 -1.241 1.00 83.19 267 SER A O 1
ATOM 2017 N N . TRP A 1 268 ? -2.181 -14.486 0.436 1.00 78.62 268 TRP A N 1
ATOM 2018 C CA . TRP A 1 268 ? -1.397 -15.502 -0.272 1.00 78.62 268 TRP A CA 1
ATOM 2019 C C . TRP A 1 268 ? -2.262 -16.680 -0.708 1.00 78.62 268 TRP A C 1
ATOM 2021 O O . TRP A 1 268 ? -2.256 -17.033 -1.883 1.00 78.62 268 TRP A O 1
ATOM 2031 N N . ALA A 1 269 ? -3.079 -17.224 0.195 1.00 77.00 269 ALA A N 1
ATOM 2032 C CA . ALA A 1 269 ? -3.989 -18.320 -0.127 1.00 77.00 269 ALA A CA 1
ATOM 2033 C C . ALA A 1 269 ? -4.975 -17.960 -1.256 1.00 77.00 269 ALA A C 1
ATOM 2035 O O . ALA A 1 269 ? -5.285 -18.798 -2.099 1.00 77.00 269 ALA A O 1
ATOM 2036 N N . GLN A 1 270 ? -5.447 -16.710 -1.307 1.00 78.81 270 GLN A N 1
ATOM 2037 C CA . GLN A 1 270 ? -6.389 -16.249 -2.326 1.00 78.81 270 GLN A CA 1
ATOM 2038 C C . GLN A 1 270 ? -5.763 -16.146 -3.725 1.00 78.81 270 GLN A C 1
ATOM 2040 O O . GLN A 1 270 ? -6.463 -16.358 -4.721 1.00 78.81 270 GLN A O 1
ATOM 2045 N N . VAL A 1 271 ? -4.481 -15.777 -3.821 1.00 76.56 271 VAL A N 1
ATOM 2046 C CA . VAL A 1 271 ? -3.847 -15.451 -5.109 1.00 76.56 271 VAL A CA 1
ATOM 2047 C C . VAL A 1 271 ? -2.843 -16.490 -5.594 1.00 76.56 271 VAL A C 1
ATOM 2049 O O . VAL A 1 271 ? -2.635 -16.565 -6.803 1.00 76.56 271 VAL A O 1
ATOM 2052 N N . TRP A 1 272 ? -2.270 -17.317 -4.711 1.00 77.19 272 TRP A N 1
ATOM 2053 C CA . TRP A 1 272 ? -1.142 -18.203 -5.027 1.00 77.19 272 TRP A CA 1
ATOM 2054 C C . TRP A 1 272 ? -1.398 -19.083 -6.249 1.00 77.19 272 TRP A C 1
ATOM 2056 O O . TRP A 1 272 ? -0.636 -19.026 -7.210 1.00 77.19 272 TRP A O 1
ATOM 2066 N N . GLY A 1 273 ? -2.526 -19.801 -6.270 1.00 71.00 273 GLY A N 1
ATOM 2067 C CA . GLY A 1 273 ? -2.877 -20.687 -7.384 1.00 71.00 273 GLY A CA 1
ATOM 2068 C C . GLY A 1 273 ? -2.974 -19.966 -8.734 1.00 71.00 273 GLY A C 1
ATOM 2069 O O . GLY A 1 273 ? -2.545 -20.498 -9.751 1.00 71.00 273 GLY A O 1
ATOM 2070 N N . LYS A 1 274 ? -3.470 -18.723 -8.759 1.00 76.00 274 LYS A N 1
ATOM 2071 C CA . LYS A 1 274 ? -3.507 -17.916 -9.991 1.00 76.00 274 LYS A CA 1
ATOM 2072 C C . LYS A 1 274 ? -2.135 -17.348 -10.336 1.00 76.00 274 LYS A C 1
ATOM 2074 O O . LYS A 1 274 ? -1.789 -17.304 -11.510 1.00 76.00 274 LYS A O 1
ATOM 2079 N N . MET A 1 275 ? -1.368 -16.918 -9.335 1.00 73.50 275 MET A N 1
ATOM 2080 C CA . MET A 1 275 ? -0.036 -16.348 -9.530 1.00 73.50 275 MET A CA 1
ATOM 2081 C C . MET A 1 275 ? 0.902 -17.341 -10.202 1.00 73.50 275 MET A C 1
ATOM 2083 O O . MET A 1 275 ? 1.544 -16.972 -11.172 1.00 73.50 275 MET A O 1
ATOM 2087 N N . VAL A 1 276 ? 0.938 -18.596 -9.758 1.00 71.75 276 VAL A N 1
ATOM 2088 C CA . VAL A 1 276 ? 1.819 -19.613 -10.358 1.00 71.75 276 VAL A CA 1
ATOM 2089 C C . VAL A 1 276 ? 1.383 -20.039 -11.762 1.00 71.75 276 VAL A C 1
ATOM 2091 O O . VAL A 1 276 ? 2.228 -20.401 -12.573 1.00 71.75 276 VAL A O 1
ATOM 2094 N N . VAL A 1 277 ? 0.083 -19.973 -12.076 1.00 75.31 277 VAL A N 1
ATOM 2095 C CA . VAL A 1 277 ? -0.430 -20.246 -13.432 1.00 75.31 277 VAL A CA 1
ATOM 2096 C C . VAL A 1 277 ? -0.081 -19.108 -14.385 1.00 75.31 277 VAL A C 1
ATOM 2098 O O . VAL A 1 277 ? 0.364 -19.349 -15.502 1.00 75.31 277 VAL A O 1
ATOM 2101 N N . LEU A 1 278 ? -0.292 -17.865 -13.950 1.00 73.81 278 LEU A N 1
ATOM 2102 C CA . LEU A 1 278 ? -0.010 -16.683 -14.762 1.00 73.81 278 LEU A CA 1
ATOM 2103 C C . LEU A 1 278 ? 1.493 -16.423 -14.880 1.00 73.81 278 LEU A C 1
ATOM 2105 O O . LEU A 1 278 ? 1.954 -15.945 -15.913 1.00 73.81 278 LEU A O 1
ATOM 2109 N N . PHE A 1 279 ? 2.250 -16.751 -13.834 1.00 73.44 279 PHE A N 1
ATOM 2110 C CA . PHE A 1 279 ? 3.659 -16.418 -13.688 1.00 73.44 279 PHE A CA 1
ATOM 2111 C C . PHE A 1 279 ? 4.450 -17.622 -13.147 1.00 73.44 279 PHE A C 1
ATOM 2113 O O . PHE A 1 279 ? 4.849 -17.634 -11.979 1.00 73.44 279 PHE A O 1
ATOM 2120 N N . PRO A 1 280 ? 4.716 -18.642 -13.985 1.00 72.50 280 PRO A N 1
ATOM 2121 C CA . PRO A 1 280 ? 5.367 -19.878 -13.547 1.00 72.50 280 PRO A CA 1
ATOM 2122 C C . PRO A 1 280 ? 6.718 -19.665 -12.855 1.00 72.50 280 PRO A C 1
ATOM 2124 O O . PRO A 1 280 ? 7.017 -20.358 -11.888 1.00 72.50 280 PRO A O 1
ATOM 2127 N N . ALA A 1 281 ? 7.491 -18.655 -13.272 1.00 66.38 281 ALA A N 1
ATOM 2128 C CA . ALA A 1 281 ? 8.783 -18.314 -12.670 1.00 66.38 281 ALA A CA 1
ATOM 2129 C C . ALA A 1 281 ? 8.699 -17.951 -11.172 1.00 66.38 281 ALA A C 1
ATOM 2131 O O . ALA A 1 281 ? 9.660 -18.149 -10.432 1.00 66.38 281 ALA A O 1
ATOM 2132 N N . VAL A 1 282 ? 7.547 -17.461 -10.690 1.00 65.50 282 VAL A N 1
ATOM 2133 C CA . VAL A 1 282 ? 7.344 -17.132 -9.266 1.00 65.50 282 VAL A CA 1
ATOM 2134 C C . VAL A 1 282 ? 7.385 -18.388 -8.390 1.00 65.50 282 VAL A C 1
ATOM 2136 O O . VAL A 1 282 ? 7.803 -18.318 -7.234 1.00 65.50 282 VAL A O 1
ATOM 2139 N N . ARG A 1 283 ? 6.998 -19.549 -8.936 1.00 66.69 283 ARG A N 1
ATOM 2140 C CA . ARG A 1 283 ? 7.054 -20.835 -8.227 1.00 66.69 283 ARG A CA 1
ATOM 2141 C C . ARG A 1 283 ? 8.477 -21.158 -7.775 1.00 66.69 283 ARG A C 1
ATOM 2143 O O . ARG A 1 283 ? 8.676 -21.554 -6.630 1.00 66.69 283 ARG A O 1
ATOM 2150 N N . ASP A 1 284 ? 9.448 -20.947 -8.656 1.00 66.06 284 ASP A N 1
ATOM 2151 C CA . ASP A 1 284 ? 10.851 -21.274 -8.394 1.00 66.06 284 ASP A CA 1
ATOM 2152 C C . ASP A 1 284 ? 11.490 -20.293 -7.401 1.00 66.06 284 ASP A C 1
ATOM 2154 O O . ASP A 1 284 ? 12.382 -20.664 -6.640 1.00 66.06 284 ASP A O 1
ATOM 2158 N N . MET A 1 285 ? 10.995 -19.051 -7.353 1.00 60.00 285 MET A N 1
ATOM 2159 C CA . MET A 1 285 ? 11.448 -18.031 -6.401 1.00 60.00 285 MET A CA 1
ATOM 2160 C C . MET A 1 285 ? 10.934 -18.270 -4.974 1.00 60.00 285 MET A C 1
ATOM 2162 O O . MET A 1 285 ? 11.565 -17.837 -4.010 1.00 60.00 285 MET A O 1
ATOM 2166 N N . LEU A 1 286 ? 9.794 -18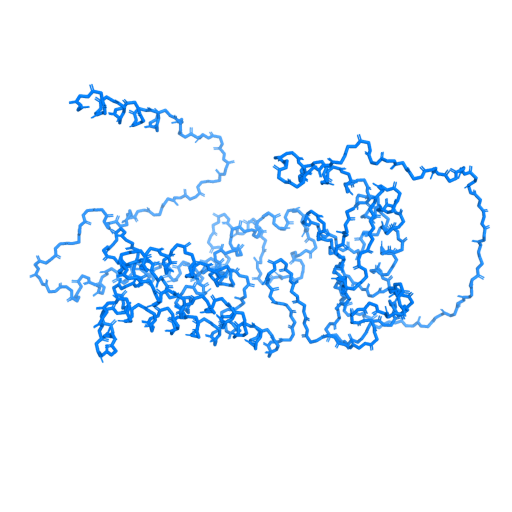.951 -4.818 1.00 64.12 286 LEU A N 1
ATOM 2167 C CA . LEU A 1 286 ? 9.138 -19.184 -3.526 1.00 64.12 286 LEU A CA 1
ATOM 2168 C C . LEU A 1 286 ? 8.853 -20.682 -3.307 1.00 64.12 286 LEU A C 1
ATOM 2170 O O . LEU A 1 286 ? 7.701 -21.076 -3.113 1.00 64.12 286 LEU A O 1
ATOM 2174 N N . PRO A 1 287 ? 9.892 -21.540 -3.268 1.00 57.81 287 PRO A N 1
ATOM 2175 C CA . PRO A 1 287 ? 9.715 -22.994 -3.240 1.00 57.81 287 PRO A CA 1
ATOM 2176 C C . PRO A 1 287 ? 9.003 -23.492 -1.971 1.00 57.81 287 PRO A C 1
ATOM 2178 O O . PRO A 1 287 ? 8.365 -24.541 -1.978 1.00 57.81 287 PRO A O 1
ATOM 2181 N N . HIS A 1 288 ? 9.064 -22.721 -0.883 1.00 60.34 288 HIS A N 1
ATOM 2182 C CA . HIS A 1 288 ? 8.399 -23.020 0.388 1.00 60.34 288 HIS A CA 1
ATOM 2183 C C . HIS A 1 288 ? 6.864 -22.892 0.333 1.00 60.34 288 HIS A C 1
ATOM 2185 O O . HIS A 1 288 ? 6.184 -23.343 1.257 1.00 60.34 288 HIS A O 1
ATOM 2191 N N . LEU A 1 289 ? 6.312 -22.294 -0.730 1.00 59.69 289 LEU A N 1
ATOM 2192 C CA . LEU A 1 289 ? 4.869 -22.200 -0.964 1.00 59.69 289 LEU A CA 1
ATOM 2193 C C . LEU A 1 289 ? 4.301 -23.392 -1.766 1.00 59.69 289 LEU A C 1
ATOM 2195 O O . LEU A 1 289 ? 3.088 -23.508 -1.899 1.00 59.69 289 LEU A O 1
ATOM 2199 N N . GLY A 1 290 ? 5.138 -24.323 -2.243 1.00 55.72 290 GLY A N 1
ATOM 2200 C CA . GLY A 1 290 ? 4.687 -25.574 -2.879 1.00 55.72 290 GLY A CA 1
ATOM 2201 C C . GLY A 1 290 ? 3.978 -25.408 -4.234 1.00 55.72 290 GLY A C 1
ATOM 2202 O O . GLY A 1 290 ? 3.839 -24.301 -4.759 1.00 55.72 290 GLY A O 1
ATOM 2203 N N . ALA A 1 291 ? 3.557 -26.523 -4.845 1.00 57.16 291 ALA A N 1
ATOM 2204 C CA . ALA A 1 291 ? 2.839 -26.507 -6.120 1.00 57.16 291 ALA A CA 1
ATOM 2205 C C . ALA A 1 291 ? 1.340 -26.202 -5.910 1.00 57.16 291 ALA A C 1
ATOM 2207 O O . ALA A 1 291 ? 0.771 -26.577 -4.886 1.00 57.16 291 ALA A O 1
ATOM 2208 N N . PRO A 1 292 ? 0.650 -25.576 -6.883 1.00 52.91 292 PRO A N 1
ATOM 2209 C CA . PRO A 1 292 ? -0.798 -25.365 -6.799 1.00 52.91 292 PRO A CA 1
ATOM 2210 C C . PRO A 1 292 ? -1.579 -26.685 -6.719 1.00 52.91 292 PRO A C 1
ATOM 2212 O O . PRO A 1 292 ? -2.636 -26.721 -6.107 1.00 52.91 292 PRO A O 1
ATOM 2215 N N . GLU A 1 293 ? -1.062 -27.783 -7.270 1.00 50.88 293 GLU A N 1
ATOM 2216 C CA . GLU A 1 293 ? -1.689 -29.114 -7.204 1.00 50.88 293 GLU A CA 1
ATOM 2217 C C . GLU A 1 293 ? -1.624 -29.734 -5.790 1.00 50.88 293 GLU A C 1
ATOM 2219 O O . GLU A 1 293 ? -2.479 -30.540 -5.433 1.00 50.88 293 GLU A O 1
ATOM 2224 N N . ASP A 1 294 ? -0.712 -29.265 -4.926 1.00 48.72 294 ASP A N 1
ATOM 2225 C CA . ASP A 1 294 ? -0.642 -29.656 -3.506 1.00 48.72 294 ASP A CA 1
ATOM 2226 C C . ASP A 1 294 ? -1.747 -28.987 -2.655 1.00 48.72 294 ASP A C 1
ATOM 2228 O O . ASP A 1 294 ? -1.856 -29.227 -1.446 1.00 48.72 294 ASP A O 1
ATOM 2232 N N . THR A 1 295 ? -2.566 -28.115 -3.264 1.00 47.44 295 THR A N 1
ATOM 2233 C CA . THR A 1 295 ? -3.645 -27.382 -2.582 1.00 47.44 295 THR A CA 1
ATOM 2234 C C . THR A 1 295 ? -4.986 -28.113 -2.565 1.00 47.44 295 THR A C 1
ATOM 2236 O O . THR A 1 295 ? -5.851 -27.717 -1.784 1.00 47.44 295 THR A O 1
ATOM 2239 N N . GLU A 1 296 ? -5.173 -29.192 -3.340 1.00 44.16 296 GLU A N 1
ATOM 2240 C CA . GLU A 1 296 ? -6.456 -29.911 -3.333 1.00 44.16 296 GLU A CA 1
ATOM 2241 C C . GLU A 1 296 ? -6.678 -30.760 -2.076 1.00 44.16 296 GLU A C 1
ATOM 2243 O O . GLU A 1 296 ? -7.827 -30.922 -1.675 1.00 44.16 296 GLU A O 1
ATOM 2248 N N . VAL A 1 297 ? -5.644 -31.222 -1.363 1.00 40.44 297 VAL A N 1
ATOM 2249 C CA . VAL A 1 297 ? -5.831 -31.886 -0.060 1.00 40.44 297 VAL A CA 1
ATOM 2250 C C . VAL A 1 297 ? -4.594 -31.711 0.832 1.00 40.44 297 VAL A C 1
ATOM 2252 O O . VAL A 1 297 ? -3.607 -32.423 0.695 1.00 40.44 297 VAL A O 1
ATOM 2255 N N . GLY A 1 298 ? -4.660 -30.794 1.802 1.00 4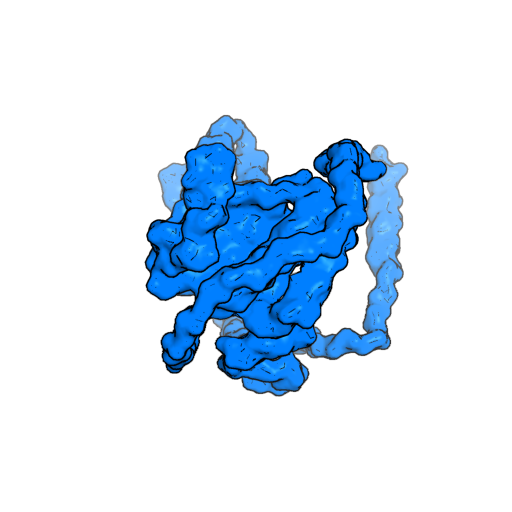1.06 298 GLY A N 1
ATOM 2256 C CA . GLY A 1 298 ? -3.957 -30.925 3.091 1.00 41.06 298 GLY A CA 1
ATOM 2257 C C . GLY A 1 298 ? -2.418 -30.907 3.137 1.00 41.06 298 GLY A C 1
ATOM 2258 O O . GLY A 1 298 ? -1.879 -31.189 4.204 1.00 41.06 298 GLY A O 1
ATOM 2259 N N . GLY A 1 299 ? -1.699 -30.578 2.057 1.00 39.22 299 GLY A N 1
ATOM 2260 C CA . GLY A 1 299 ? -0.227 -30.673 2.018 1.00 39.22 299 GLY A CA 1
ATOM 2261 C C . GLY A 1 299 ? 0.567 -29.374 2.227 1.00 39.22 299 GLY A C 1
ATOM 2262 O O . GLY A 1 299 ? 1.764 -29.424 2.502 1.00 39.22 299 GLY A O 1
ATOM 2263 N N . HIS A 1 300 ? -0.047 -28.194 2.101 1.00 50.69 300 HIS A N 1
ATOM 2264 C CA . HIS A 1 300 ? 0.710 -26.934 2.088 1.00 50.69 300 HIS A CA 1
ATOM 2265 C C . HIS A 1 300 ? 1.117 -26.487 3.515 1.00 50.69 300 HIS A C 1
ATOM 2267 O O . HIS A 1 300 ? 0.263 -26.455 4.398 1.00 50.69 300 HIS A O 1
ATOM 2273 N N . PRO A 1 301 ? 2.362 -26.023 3.763 1.00 45.31 301 PRO A N 1
ATOM 2274 C CA . PRO A 1 301 ? 2.782 -25.487 5.069 1.00 45.31 301 PRO A CA 1
ATOM 2275 C C . PRO A 1 301 ? 1.895 -24.350 5.615 1.00 45.31 301 PRO A C 1
ATOM 2277 O O . PRO A 1 301 ? 1.559 -24.330 6.799 1.00 45.31 301 PRO A O 1
ATOM 2280 N N . LEU A 1 302 ? 1.447 -23.433 4.746 1.00 48.88 302 LEU A N 1
ATOM 2281 C CA . LEU A 1 302 ? 0.469 -22.399 5.084 1.00 48.88 302 LEU A CA 1
ATOM 2282 C C . LEU A 1 302 ? -0.937 -22.970 5.291 1.00 48.88 302 LEU A C 1
ATOM 2284 O O . LEU A 1 302 ? -1.664 -22.444 6.124 1.00 48.88 302 LEU A O 1
ATOM 2288 N N . ALA A 1 303 ? -1.321 -24.050 4.601 1.00 49.31 303 ALA A N 1
ATOM 2289 C CA . ALA A 1 303 ? -2.597 -24.725 4.842 1.00 49.31 303 ALA A CA 1
ATOM 2290 C C . ALA A 1 303 ? -2.592 -25.503 6.162 1.00 49.31 303 ALA A C 1
ATOM 2292 O O . ALA A 1 303 ? -3.600 -25.479 6.854 1.00 49.31 303 ALA A O 1
ATOM 2293 N N . ALA A 1 304 ? -1.482 -26.128 6.561 1.00 46.44 304 ALA A N 1
ATOM 2294 C CA . ALA A 1 304 ? -1.333 -26.771 7.865 1.00 46.44 304 ALA A CA 1
ATOM 2295 C C . ALA A 1 304 ? -1.351 -25.734 8.999 1.00 46.44 304 ALA A C 1
ATOM 2297 O O . ALA A 1 304 ? -2.088 -25.902 9.965 1.00 46.44 304 ALA A O 1
ATOM 2298 N N . GLY A 1 305 ? -0.625 -24.619 8.846 1.00 46.25 305 GLY A N 1
ATOM 2299 C CA . GLY A 1 305 ? -0.658 -23.499 9.793 1.00 46.25 305 GLY A CA 1
ATOM 2300 C C . GLY A 1 305 ? -2.029 -22.816 9.873 1.00 46.25 305 GLY A C 1
ATOM 2301 O O . GLY A 1 305 ? -2.504 -22.512 10.965 1.00 46.25 305 GLY A O 1
ATOM 2302 N N . LEU A 1 306 ? -2.709 -22.637 8.737 1.00 50.56 306 LEU A N 1
ATOM 2303 C CA . LEU A 1 306 ? -4.079 -22.123 8.681 1.00 50.56 306 LEU A CA 1
ATOM 2304 C C . LEU A 1 306 ? -5.080 -23.124 9.268 1.00 50.56 306 LEU A C 1
ATOM 2306 O O . LEU A 1 306 ? -5.988 -22.712 9.979 1.00 50.56 306 LEU A O 1
ATOM 2310 N N . THR A 1 307 ? -4.912 -24.424 9.022 1.00 49.16 307 THR A N 1
ATOM 2311 C CA . THR A 1 307 ? -5.755 -25.484 9.596 1.00 49.16 307 THR A CA 1
ATOM 2312 C C . THR A 1 307 ? -5.580 -25.535 11.107 1.00 49.16 307 THR A C 1
ATOM 2314 O O . THR A 1 307 ? -6.581 -25.484 11.809 1.00 49.16 307 THR A O 1
ATOM 2317 N N . ALA A 1 308 ? -4.346 -25.506 11.614 1.00 48.44 308 ALA A N 1
ATOM 2318 C CA . ALA A 1 308 ? -4.052 -25.448 13.044 1.00 48.44 308 ALA A CA 1
ATOM 2319 C C . ALA A 1 308 ? -4.605 -24.167 13.696 1.00 48.44 308 ALA A C 1
ATOM 2321 O O . ALA A 1 308 ? -5.211 -24.224 14.763 1.00 48.44 308 ALA A O 1
ATOM 2322 N N . ALA A 1 309 ? -4.477 -23.008 13.040 1.00 47.81 309 ALA A N 1
ATOM 2323 C CA . ALA A 1 309 ? -5.079 -21.763 13.517 1.00 47.81 309 ALA A CA 1
ATOM 2324 C C . ALA A 1 309 ? -6.616 -21.829 13.513 1.00 47.81 309 ALA A C 1
ATOM 2326 O O . ALA A 1 309 ? -7.262 -21.366 14.449 1.00 47.81 309 ALA A O 1
ATOM 2327 N N . MET A 1 310 ? -7.222 -22.431 12.487 1.00 50.75 310 MET A N 1
ATOM 2328 C CA . MET A 1 310 ? -8.671 -22.636 12.412 1.00 50.75 310 MET A CA 1
ATOM 2329 C C . MET A 1 310 ? -9.159 -23.668 13.434 1.00 50.75 310 MET A C 1
ATOM 2331 O O . MET A 1 310 ? -10.257 -23.512 13.964 1.00 50.75 310 MET A O 1
ATOM 2335 N N . GLU A 1 311 ? -8.365 -24.689 13.750 1.00 52.69 311 GLU A N 1
ATOM 2336 C CA . GLU A 1 311 ? -8.609 -25.625 14.848 1.00 52.69 311 GLU A CA 1
ATOM 2337 C C . GLU A 1 311 ? -8.520 -24.928 16.204 1.00 52.69 311 GLU A C 1
ATOM 2339 O O . GLU A 1 311 ? -9.395 -25.144 17.038 1.00 52.69 311 GLU A O 1
ATOM 2344 N N . ASP A 1 312 ? -7.560 -24.024 16.413 1.00 47.25 312 ASP A N 1
ATOM 2345 C CA . ASP A 1 312 ? -7.477 -23.241 17.647 1.00 47.25 312 ASP A CA 1
ATOM 2346 C C . ASP A 1 312 ? -8.628 -22.224 17.767 1.00 47.25 312 ASP A C 1
ATOM 2348 O O . ASP A 1 312 ? -9.206 -22.063 18.841 1.00 47.25 312 ASP A O 1
ATOM 2352 N N . VAL A 1 313 ? -9.069 -21.613 16.660 1.00 50.12 313 VAL A N 1
ATOM 2353 C CA . VAL A 1 313 ? -10.295 -20.791 16.618 1.00 50.12 313 VAL A CA 1
ATOM 2354 C C . VAL A 1 313 ? -11.542 -21.638 16.903 1.00 50.12 313 VAL A C 1
ATOM 2356 O O . VAL A 1 313 ? -12.427 -21.205 17.645 1.00 50.12 313 VAL A O 1
ATOM 2359 N N . ARG A 1 314 ? -11.629 -22.866 16.375 1.00 52.91 314 ARG A N 1
ATOM 2360 C CA . ARG A 1 314 ? -12.705 -23.814 16.723 1.00 52.91 314 ARG A CA 1
ATOM 2361 C C . ARG A 1 314 ? -12.632 -24.216 18.199 1.00 52.91 314 ARG A C 1
ATOM 2363 O O . ARG A 1 314 ? -13.669 -24.281 18.853 1.00 52.91 314 ARG A O 1
ATOM 2370 N N . GLY A 1 315 ? -11.431 -24.412 18.739 1.00 50.94 315 GLY A N 1
ATOM 2371 C CA . GLY A 1 315 ? -11.171 -24.683 20.153 1.00 50.94 315 GLY A CA 1
ATOM 2372 C C . GLY A 1 315 ? -11.498 -23.496 21.061 1.00 50.94 315 GLY A C 1
ATOM 2373 O O . GLY A 1 315 ? -11.960 -23.685 22.188 1.00 50.94 315 GLY A O 1
ATOM 2374 N N . ALA A 1 316 ? -11.377 -22.264 20.557 1.00 50.69 316 ALA A N 1
ATOM 2375 C CA . ALA A 1 316 ? -11.777 -21.056 21.268 1.00 50.69 316 ALA A CA 1
ATOM 23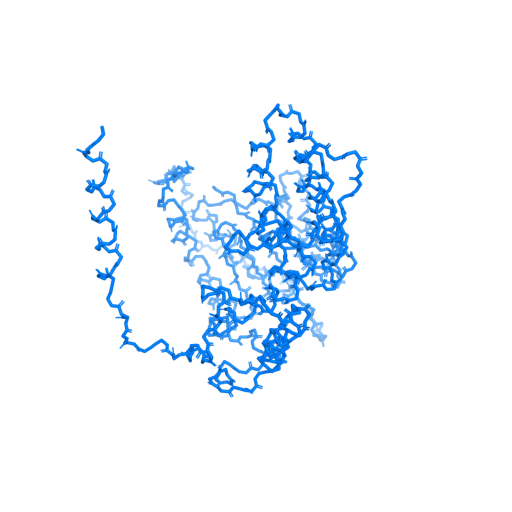76 C C . ALA A 1 316 ? -13.272 -21.066 21.615 1.00 50.69 316 ALA A C 1
ATOM 2378 O O . ALA A 1 316 ? -13.641 -20.558 22.668 1.00 50.69 316 ALA A O 1
ATOM 2379 N N . ARG A 1 317 ? -14.127 -21.727 20.817 1.00 55.03 317 ARG A N 1
ATOM 2380 C CA . ARG A 1 317 ? -15.541 -21.955 21.168 1.00 55.03 317 ARG A CA 1
ATOM 2381 C C . ARG A 1 317 ? -15.679 -22.723 22.479 1.00 55.03 317 ARG A C 1
ATOM 2383 O O . ARG A 1 317 ? -16.471 -22.319 23.320 1.00 55.03 317 ARG A O 1
ATOM 2390 N N . ALA A 1 318 ? -14.922 -23.804 22.665 1.00 57.31 318 ALA A N 1
ATOM 2391 C CA . ALA A 1 318 ? -14.964 -24.588 23.898 1.00 57.31 318 ALA A CA 1
ATOM 2392 C C . ALA A 1 318 ? -14.475 -23.763 25.098 1.00 57.31 318 ALA A C 1
ATOM 2394 O O . ALA A 1 318 ? -15.069 -23.835 26.168 1.00 57.31 318 ALA A O 1
ATOM 2395 N N . ARG A 1 319 ? -13.459 -22.911 24.896 1.00 57.72 319 ARG A N 1
ATOM 2396 C CA . ARG A 1 319 ? -12.962 -21.976 25.920 1.00 57.72 319 ARG A CA 1
ATOM 2397 C C . ARG A 1 319 ? -13.990 -20.897 26.277 1.00 57.72 319 ARG A C 1
ATOM 2399 O O . ARG A 1 319 ? -14.188 -20.622 27.452 1.00 57.72 319 ARG A O 1
ATOM 2406 N N . VAL A 1 320 ? -14.685 -20.336 25.287 1.00 53.81 320 VAL A N 1
ATOM 2407 C CA . VAL A 1 320 ? -15.763 -19.351 25.488 1.00 53.81 320 VAL A CA 1
ATOM 2408 C C . VAL A 1 320 ? -16.970 -19.988 26.176 1.00 53.81 320 VAL A C 1
ATOM 2410 O O . VAL A 1 320 ? -17.512 -19.400 27.100 1.00 53.81 320 VAL A O 1
ATOM 2413 N N . VAL A 1 321 ? -17.365 -21.203 25.789 1.00 54.53 321 VAL A N 1
ATOM 2414 C CA . VAL A 1 321 ? -18.447 -21.953 26.451 1.00 54.53 321 VAL A CA 1
ATOM 2415 C C . VAL A 1 321 ? -18.065 -22.353 27.879 1.00 54.53 321 VAL A C 1
ATOM 2417 O O . VAL A 1 321 ? -18.926 -22.354 28.745 1.00 54.53 321 VAL A O 1
ATOM 2420 N N . ALA A 1 322 ? -16.794 -22.658 28.147 1.00 57.66 322 ALA A N 1
ATOM 2421 C CA . ALA A 1 322 ? -16.314 -22.922 29.502 1.00 57.66 322 ALA A CA 1
ATOM 2422 C C . ALA A 1 322 ? -16.246 -21.649 30.368 1.00 57.66 322 ALA A C 1
ATOM 2424 O O . ALA A 1 322 ? -16.449 -21.725 31.577 1.00 57.66 322 ALA A O 1
ATOM 2425 N N . ALA A 1 323 ? -15.967 -20.490 29.761 1.00 55.16 323 ALA A N 1
ATOM 2426 C CA . ALA A 1 323 ? -15.918 -19.192 30.437 1.00 55.16 323 ALA A CA 1
ATOM 2427 C C . ALA A 1 323 ? -17.313 -18.578 30.667 1.00 55.16 323 ALA A C 1
ATOM 2429 O O . ALA A 1 323 ? -17.530 -17.883 31.658 1.00 55.16 323 ALA A O 1
ATOM 2430 N N . LEU A 1 324 ? -18.273 -18.851 29.779 1.00 49.72 324 LEU A N 1
ATOM 2431 C CA . LEU A 1 324 ? -19.688 -18.564 29.988 1.00 49.72 324 LEU A CA 1
ATOM 2432 C C . LEU A 1 324 ? -20.228 -19.595 30.985 1.00 49.72 324 LEU A C 1
ATOM 2434 O O . LEU A 1 324 ? -20.549 -20.719 30.611 1.00 49.72 324 LEU A O 1
ATOM 2438 N N . GLY A 1 325 ? -20.304 -19.228 32.266 1.00 48.19 325 GLY A N 1
ATOM 2439 C CA . GLY A 1 325 ? -20.912 -20.069 33.299 1.00 48.19 325 GLY A CA 1
ATOM 2440 C C . GLY A 1 325 ? -22.257 -20.671 32.859 1.00 48.19 325 GLY A C 1
ATOM 2441 O O . GLY A 1 325 ? -22.970 -20.112 32.020 1.00 48.19 325 GLY A O 1
ATOM 2442 N N . VAL A 1 326 ? -22.588 -21.837 33.421 1.00 41.31 326 VAL A N 1
ATOM 2443 C CA . VAL A 1 326 ? -23.789 -22.630 33.105 1.00 41.31 326 VAL A CA 1
ATOM 2444 C C . VAL A 1 326 ? -25.036 -21.733 33.067 1.00 41.31 326 VAL A C 1
ATOM 2446 O O . VAL A 1 326 ? -25.518 -21.301 34.109 1.00 41.31 326 VAL A O 1
ATOM 2449 N N . GLY A 1 327 ? -25.556 -21.444 31.867 1.00 50.59 327 GLY A N 1
ATOM 2450 C CA . GLY A 1 327 ? -26.794 -20.669 31.697 1.00 50.59 327 GLY A CA 1
ATOM 2451 C C . GLY A 1 327 ? -26.890 -19.788 30.448 1.00 50.59 327 GLY A C 1
ATOM 2452 O O . GLY A 1 327 ? -28.001 -19.437 30.054 1.00 50.59 327 GLY A O 1
ATOM 2453 N N . HIS A 1 328 ? -25.784 -19.460 29.774 1.00 48.62 328 HIS A N 1
ATOM 2454 C CA . HIS A 1 328 ? -25.833 -18.659 28.544 1.00 48.62 328 HIS A CA 1
ATOM 2455 C C . HIS A 1 328 ? -25.641 -19.516 27.289 1.00 48.62 328 HIS A C 1
ATOM 2457 O O . HIS A 1 328 ? -24.584 -20.096 27.055 1.00 48.62 328 HIS A O 1
ATOM 2463 N N . SER A 1 329 ? -26.690 -19.600 26.466 1.00 51.50 329 SER A N 1
ATOM 2464 C CA . SER A 1 329 ? -26.623 -20.251 25.157 1.00 51.50 329 SER A CA 1
ATOM 2465 C C . SER A 1 329 ? -26.030 -19.296 24.120 1.00 51.50 329 SER A C 1
ATOM 2467 O O . SER A 1 329 ? -26.390 -18.122 24.059 1.00 51.50 329 SER A O 1
ATOM 2469 N N . VAL A 1 330 ? -25.109 -19.797 23.294 1.00 49.44 330 VAL A N 1
ATOM 2470 C CA . VAL A 1 330 ? -24.610 -19.063 22.124 1.00 49.44 330 VAL A CA 1
ATOM 2471 C C . VAL A 1 330 ? -25.757 -18.963 21.105 1.00 49.44 330 VAL A C 1
ATOM 2473 O O . VAL A 1 330 ? -26.274 -20.015 20.707 1.00 49.44 330 VAL A O 1
ATOM 2476 N N . PRO A 1 331 ? -26.161 -17.749 20.673 1.00 51.34 331 PRO A N 1
ATOM 2477 C CA . PRO A 1 331 ? -27.201 -17.550 19.667 1.00 51.34 331 PRO A CA 1
ATOM 2478 C C . PRO A 1 331 ? -26.998 -18.437 18.435 1.00 51.34 331 PRO A C 1
ATOM 2480 O O . PRO A 1 331 ? -25.878 -18.573 17.942 1.00 51.34 331 PRO A O 1
ATOM 2483 N N . GLU A 1 332 ? -28.082 -19.011 17.908 1.00 49.75 332 GLU A N 1
ATOM 2484 C CA . GLU A 1 332 ? -28.068 -19.907 16.737 1.00 49.75 332 GLU A CA 1
ATOM 2485 C C . GLU A 1 332 ? -27.321 -19.287 15.535 1.00 49.75 332 GLU A C 1
ATOM 2487 O O . GLU A 1 332 ? -26.594 -19.972 14.824 1.00 49.75 332 GLU A O 1
ATOM 2492 N N . SER A 1 333 ? -27.415 -17.962 15.369 1.00 44.84 333 SER A N 1
ATOM 2493 C CA . SER A 1 333 ? -26.750 -17.171 14.321 1.00 44.84 333 SER A CA 1
ATOM 2494 C C . SER A 1 333 ? -25.221 -17.072 14.447 1.00 44.84 333 SER A C 1
ATOM 2496 O O . SER A 1 333 ? -24.549 -16.665 13.497 1.00 44.84 333 SER A O 1
ATOM 2498 N N . LEU A 1 334 ? -24.663 -17.426 15.608 1.00 41.62 334 LEU A N 1
ATOM 2499 C CA . LEU A 1 334 ? -23.225 -17.451 15.897 1.00 41.62 334 LEU A CA 1
ATOM 2500 C C . LEU A 1 334 ? -22.635 -18.865 15.830 1.00 41.62 334 LEU A C 1
ATOM 2502 O O . LEU A 1 334 ? -21.428 -19.036 16.016 1.00 41.62 334 LEU A O 1
ATOM 2506 N N . ARG A 1 335 ? -23.457 -19.884 15.554 1.00 48.66 335 ARG A N 1
ATOM 2507 C CA . ARG A 1 335 ? -22.989 -21.257 15.362 1.00 48.66 335 ARG A CA 1
ATOM 2508 C C . ARG A 1 335 ? -22.257 -21.351 14.024 1.00 48.66 335 ARG A C 1
ATOM 2510 O O . ARG A 1 335 ? -22.843 -21.171 12.961 1.00 48.66 335 ARG A O 1
ATOM 2517 N N . VAL A 1 336 ? -20.954 -21.619 14.076 1.00 44.28 336 VAL A N 1
ATOM 2518 C CA . VAL A 1 336 ? -20.184 -21.999 12.885 1.00 44.28 336 VAL A CA 1
ATOM 2519 C C . VAL A 1 336 ? -20.678 -23.386 12.442 1.00 44.28 336 VAL A C 1
ATOM 2521 O O . VAL A 1 336 ? -20.790 -24.257 13.309 1.00 44.28 336 VAL A O 1
ATOM 2524 N N . PRO A 1 337 ? -20.983 -23.617 11.151 1.00 46.50 337 PRO A N 1
ATOM 2525 C CA . PRO A 1 337 ? -21.349 -24.943 10.657 1.00 46.50 337 PRO A CA 1
ATOM 2526 C C . PRO A 1 337 ? -20.278 -25.977 11.037 1.00 46.50 337 PRO A C 1
ATOM 2528 O O . PRO A 1 337 ? -19.089 -25.728 10.843 1.00 46.50 337 PRO A O 1
ATOM 2531 N N . GLU A 1 338 ? -20.687 -27.123 11.590 1.00 44.41 338 GLU A N 1
ATOM 2532 C CA . GLU A 1 338 ? -19.764 -28.182 12.048 1.00 44.41 338 GLU A CA 1
ATOM 2533 C C . GLU A 1 338 ? -18.933 -28.792 10.911 1.00 44.41 338 GLU A C 1
ATOM 2535 O O . GLU A 1 338 ? -17.831 -29.285 11.143 1.00 44.41 338 GLU A O 1
ATOM 2540 N N . ALA A 1 339 ? -19.412 -28.684 9.673 1.00 42.22 339 ALA A N 1
ATOM 2541 C CA . ALA A 1 339 ? -18.639 -28.981 8.482 1.00 42.22 339 ALA A CA 1
ATOM 2542 C C . ALA A 1 339 ? -18.102 -27.678 7.880 1.00 42.22 339 ALA A C 1
ATOM 2544 O O . ALA A 1 339 ? -18.866 -26.757 7.579 1.00 42.22 339 ALA A O 1
ATOM 2545 N N . ALA A 1 340 ? -16.786 -27.615 7.651 1.00 39.19 340 ALA A N 1
ATOM 2546 C CA . ALA A 1 340 ? -16.252 -26.655 6.694 1.00 39.19 340 ALA A CA 1
ATOM 2547 C C . ALA A 1 340 ? -17.022 -26.834 5.374 1.00 39.19 340 ALA A C 1
ATOM 2549 O O . ALA A 1 340 ? -17.234 -27.984 4.975 1.00 39.19 340 ALA A O 1
ATOM 2550 N N . PRO A 1 341 ? -17.438 -25.762 4.675 1.00 35.41 341 PRO A N 1
ATOM 2551 C CA . PRO A 1 341 ? -17.747 -25.924 3.269 1.00 35.41 341 PRO A CA 1
ATOM 2552 C C . PRO A 1 341 ? -16.491 -26.524 2.642 1.00 35.41 341 PRO A C 1
ATOM 2554 O O . PRO A 1 341 ? -15.419 -25.916 2.675 1.00 35.41 341 PRO A O 1
ATOM 2557 N N . VAL A 1 342 ? -16.607 -27.758 2.156 1.00 33.16 342 VAL A N 1
ATOM 2558 C CA . VAL A 1 342 ? -15.614 -28.320 1.253 1.00 33.16 342 VAL A CA 1
ATOM 2559 C C . VAL A 1 342 ? -15.571 -27.321 0.108 1.00 33.16 342 VAL A C 1
ATOM 2561 O O . VAL A 1 342 ? -16.582 -27.118 -0.568 1.00 33.16 342 VAL A O 1
ATOM 2564 N N . TRP A 1 343 ? -14.451 -26.615 -0.044 1.00 32.38 343 TRP A N 1
ATOM 2565 C CA . TRP A 1 343 ? -14.197 -25.803 -1.225 1.00 32.38 343 TRP A CA 1
ATOM 2566 C C . TRP A 1 343 ? -14.032 -26.778 -2.389 1.00 32.38 343 TRP A C 1
ATOM 2568 O O . TRP A 1 343 ? -12.925 -27.150 -2.757 1.00 32.38 343 TRP A O 1
ATOM 2578 N N . GLY A 1 344 ? -15.158 -27.275 -2.900 1.00 28.48 344 GLY A N 1
ATOM 2579 C CA . GLY A 1 344 ? -15.197 -28.042 -4.128 1.00 28.48 344 GLY A CA 1
ATOM 2580 C C . GLY A 1 344 ? -14.650 -27.157 -5.235 1.00 28.48 344 GLY A C 1
ATOM 2581 O O . GLY A 1 344 ? -15.033 -25.986 -5.333 1.00 28.48 344 GLY A O 1
ATOM 2582 N N . GLY A 1 345 ? -13.724 -27.708 -6.019 1.00 28.67 345 GLY A N 1
ATOM 2583 C CA . GLY A 1 345 ? -13.146 -27.041 -7.176 1.00 28.67 345 GLY A CA 1
ATOM 2584 C C . GLY A 1 345 ? -14.219 -26.366 -8.027 1.00 28.67 345 GLY A C 1
ATOM 2585 O O . GLY A 1 345 ? -15.376 -26.792 -8.062 1.00 28.67 345 GLY A O 1
ATOM 2586 N N . PHE A 1 346 ? -13.838 -25.281 -8.702 1.00 32.84 346 PHE A N 1
ATOM 2587 C CA . PHE A 1 346 ? -14.695 -24.564 -9.645 1.00 32.84 346 PHE A CA 1
ATOM 2588 C C . PHE A 1 346 ? -15.070 -25.482 -10.825 1.00 32.84 346 PHE A C 1
ATOM 2590 O O . PHE A 1 346 ? -14.489 -25.416 -11.902 1.00 32.84 346 PHE A O 1
ATOM 2597 N N . GLY A 1 347 ? -16.060 -26.344 -10.604 1.00 30.03 347 GLY A N 1
ATOM 2598 C CA . GLY A 1 347 ? -16.637 -27.284 -11.550 1.00 30.03 347 GLY A CA 1
ATOM 2599 C C . GLY A 1 347 ? -18.153 -27.137 -11.540 1.00 30.03 347 GLY A C 1
ATOM 2600 O O . GLY A 1 347 ? -18.840 -27.651 -10.665 1.00 30.03 347 GLY A O 1
ATOM 2601 N N . SER A 1 348 ? -18.654 -26.362 -12.504 1.00 36.25 348 SER A N 1
ATOM 2602 C CA . SER A 1 348 ? -20.013 -26.410 -13.064 1.00 36.25 348 SER A CA 1
ATOM 2603 C C . SER A 1 348 ? -21.166 -26.824 -12.129 1.00 36.25 348 SER A C 1
ATOM 2605 O O . SER A 1 348 ? -21.777 -27.870 -12.320 1.00 36.25 348 SER A O 1
ATOM 2607 N N . SER A 1 349 ? -21.526 -25.987 -11.156 1.00 31.50 349 SER A N 1
ATOM 2608 C CA . SER A 1 349 ? -22.925 -25.823 -10.712 1.00 31.50 349 SER A CA 1
ATOM 2609 C C . SER A 1 349 ? -23.033 -24.662 -9.719 1.00 31.50 349 SER A C 1
ATOM 2611 O O . SER A 1 349 ? -22.905 -24.818 -8.510 1.00 31.50 349 SER A O 1
ATOM 2613 N N . GLN A 1 350 ? -23.270 -23.451 -10.229 1.00 32.69 350 GLN A N 1
ATOM 2614 C CA . GLN A 1 350 ? -23.769 -22.375 -9.373 1.00 32.69 350 GLN A CA 1
ATOM 2615 C C . GLN A 1 350 ? -25.181 -22.749 -8.895 1.00 32.69 350 GLN A C 1
ATOM 2617 O O . GLN A 1 350 ? -26.028 -23.049 -9.742 1.00 32.69 350 GLN A O 1
ATOM 2622 N N . PRO A 1 351 ? -25.498 -22.675 -7.588 1.00 31.11 351 PRO A N 1
ATOM 2623 C CA . PRO A 1 351 ? -26.882 -22.568 -7.171 1.00 31.11 351 PRO A CA 1
ATOM 2624 C C . PRO A 1 351 ? -27.415 -21.250 -7.736 1.00 31.11 351 PRO A C 1
ATOM 2626 O O . PRO A 1 351 ? -26.912 -20.165 -7.444 1.00 31.11 351 PRO A O 1
ATOM 2629 N N . THR A 1 352 ? -28.403 -21.372 -8.610 1.00 34.56 352 THR A N 1
ATOM 2630 C CA . THR A 1 352 ? -29.081 -20.293 -9.321 1.00 34.56 352 THR A CA 1
ATOM 2631 C C . THR A 1 352 ? -29.412 -19.104 -8.419 1.00 34.56 352 THR A C 1
ATOM 2633 O O . THR A 1 352 ? -30.035 -19.245 -7.365 1.00 34.56 352 THR A O 1
ATOM 2636 N N . ARG A 1 353 ? -29.057 -17.919 -8.928 1.00 36.84 353 ARG A N 1
ATOM 2637 C CA . ARG A 1 353 ? -29.363 -16.532 -8.520 1.00 36.84 353 ARG A CA 1
ATOM 2638 C C . ARG A 1 353 ? -30.867 -16.201 -8.387 1.00 36.84 353 ARG A C 1
ATOM 2640 O O . ARG A 1 353 ? -31.296 -15.092 -8.673 1.00 36.84 353 ARG A O 1
ATOM 2647 N N . GLN A 1 354 ? -31.695 -17.158 -7.983 1.00 33.50 354 GLN A N 1
ATOM 2648 C CA . GLN A 1 354 ? -33.155 -17.040 -7.969 1.00 33.50 354 GLN A CA 1
ATOM 2649 C C . GLN A 1 354 ? -33.722 -16.806 -6.559 1.00 33.50 354 GLN A C 1
ATOM 2651 O O . GLN A 1 354 ? -34.839 -16.321 -6.436 1.00 33.50 354 GLN A O 1
ATOM 2656 N N . LYS A 1 355 ? -32.939 -17.055 -5.494 1.00 32.50 355 LYS A N 1
ATOM 2657 C CA . LYS A 1 355 ? -33.323 -16.740 -4.101 1.00 32.50 355 LYS A CA 1
ATOM 2658 C C . LYS A 1 355 ? -33.043 -15.291 -3.674 1.00 32.50 355 LYS A C 1
ATOM 2660 O O . LYS A 1 355 ? -33.670 -14.809 -2.740 1.00 32.50 355 LYS A O 1
ATOM 2665 N N . GLU A 1 356 ? -32.146 -14.577 -4.355 1.00 36.16 356 GLU A N 1
ATOM 2666 C CA . GLU A 1 356 ? -31.863 -13.163 -4.042 1.00 36.16 356 GLU A CA 1
ATOM 2667 C C . GLU A 1 356 ? -32.874 -12.200 -4.690 1.00 36.16 356 GLU A C 1
ATOM 2669 O O . GLU A 1 356 ? -33.142 -11.131 -4.147 1.00 36.16 356 GLU A O 1
ATOM 2674 N N . LEU A 1 357 ? -33.527 -12.605 -5.787 1.00 33.91 357 LEU A N 1
ATOM 2675 C CA . LEU A 1 357 ? -34.578 -11.815 -6.444 1.00 33.91 357 LEU A CA 1
ATOM 2676 C C . LEU A 1 357 ? -35.918 -11.851 -5.687 1.00 33.91 357 LEU A C 1
ATOM 2678 O O . LEU A 1 357 ? -36.625 -10.845 -5.655 1.00 33.91 357 LEU A O 1
ATOM 2682 N N . THR A 1 358 ? -36.251 -12.954 -5.009 1.00 35.16 358 THR A N 1
ATOM 2683 C CA . THR A 1 358 ? -37.477 -13.057 -4.195 1.00 35.16 358 THR A CA 1
ATOM 2684 C C . THR A 1 358 ? -37.415 -12.228 -2.912 1.00 35.16 358 THR A C 1
ATOM 2686 O O . THR A 1 358 ? -38.446 -11.711 -2.483 1.00 35.16 358 THR A O 1
ATOM 2689 N N . ASN A 1 359 ? -36.229 -12.019 -2.332 1.00 34.47 359 ASN A N 1
ATOM 2690 C CA . ASN A 1 359 ? -36.068 -11.150 -1.159 1.00 34.47 359 ASN A CA 1
ATOM 2691 C C . ASN A 1 359 ? -36.117 -9.655 -1.517 1.00 34.47 359 ASN A C 1
ATOM 2693 O O . ASN A 1 359 ? -36.560 -8.848 -0.702 1.00 34.47 359 ASN A O 1
ATOM 2697 N N . TYR A 1 360 ? -35.744 -9.285 -2.747 1.00 34.94 360 TYR A N 1
ATOM 2698 C CA . TYR A 1 360 ? -35.859 -7.904 -3.228 1.00 34.94 360 TYR A CA 1
ATOM 2699 C C . TYR A 1 360 ? -37.319 -7.514 -3.534 1.00 34.94 360 TYR A C 1
ATOM 2701 O O . TYR A 1 360 ? -37.733 -6.388 -3.266 1.00 34.94 360 TYR A O 1
ATOM 2709 N N . GLN A 1 361 ? -38.134 -8.459 -4.020 1.00 37.28 361 GLN A N 1
ATOM 2710 C CA . GLN A 1 361 ? -39.555 -8.220 -4.314 1.00 37.28 361 GLN A CA 1
ATOM 2711 C C . GLN A 1 361 ? -40.438 -8.139 -3.055 1.00 37.28 361 GLN A C 1
ATOM 2713 O O . GLN A 1 361 ? -41.371 -7.340 -3.027 1.00 37.28 361 GLN A O 1
ATOM 2718 N N . HIS A 1 362 ? -40.117 -8.871 -1.980 1.00 36.53 362 HIS A N 1
ATOM 2719 C CA . HIS A 1 362 ? -40.839 -8.734 -0.703 1.00 36.53 362 HIS A CA 1
ATOM 2720 C C . HIS A 1 362 ? -40.516 -7.418 0.030 1.00 36.53 362 HIS A C 1
ATOM 2722 O O . HIS A 1 362 ? -41.374 -6.886 0.731 1.00 36.53 362 HIS A O 1
ATOM 2728 N N . GLY A 1 363 ? -39.322 -6.848 -0.175 1.00 37.38 363 GLY A N 1
ATOM 2729 C CA . GLY A 1 363 ? -38.939 -5.552 0.398 1.00 37.38 363 GLY A CA 1
ATOM 2730 C C . GLY A 1 363 ? -39.655 -4.347 -0.227 1.00 37.38 363 GLY A C 1
ATOM 2731 O O . GLY A 1 363 ? -39.872 -3.351 0.457 1.00 37.38 363 GLY A O 1
ATOM 2732 N N . GLN A 1 364 ? -40.079 -4.434 -1.494 1.00 36.41 364 GLN A N 1
ATOM 2733 C CA . GLN A 1 364 ? -40.819 -3.348 -2.155 1.00 36.41 364 GLN A CA 1
ATOM 2734 C C . GLN A 1 364 ? -42.316 -3.321 -1.808 1.00 36.41 364 GLN A C 1
ATOM 2736 O O . GLN A 1 364 ? -42.918 -2.250 -1.830 1.00 36.41 364 GLN A O 1
ATOM 2741 N N . ALA A 1 365 ? -42.914 -4.448 -1.410 1.00 36.16 365 ALA A N 1
ATOM 2742 C CA . ALA A 1 365 ? -44.310 -4.479 -0.963 1.00 36.16 365 ALA A CA 1
ATOM 2743 C C . ALA A 1 365 ? -44.518 -3.826 0.421 1.00 36.16 365 ALA A C 1
ATOM 2745 O O . ALA A 1 365 ? -45.613 -3.361 0.721 1.00 36.16 365 ALA A O 1
ATOM 2746 N N . ALA A 1 366 ? -43.468 -3.734 1.247 1.00 36.94 366 ALA A N 1
ATOM 2747 C CA . ALA A 1 366 ? -43.532 -3.119 2.576 1.00 36.94 366 ALA A CA 1
ATOM 2748 C C . ALA A 1 366 ? -43.421 -1.577 2.567 1.00 36.94 366 ALA A C 1
ATOM 2750 O O . ALA A 1 366 ? -43.692 -0.948 3.584 1.00 36.94 366 ALA A O 1
ATOM 2751 N N . PHE A 1 367 ? -43.064 -0.962 1.432 1.00 35.06 367 PHE A N 1
ATOM 2752 C CA . PHE A 1 367 ? -42.906 0.497 1.293 1.00 35.06 367 PHE A CA 1
ATOM 2753 C C . PHE A 1 367 ? -44.027 1.185 0.494 1.00 35.06 367 PHE A C 1
ATOM 2755 O O . PHE A 1 367 ? -43.982 2.395 0.307 1.00 35.06 367 PHE A O 1
ATOM 2762 N N . ALA A 1 368 ? -45.049 0.447 0.050 1.00 34.09 368 ALA A N 1
ATOM 2763 C CA . ALA A 1 368 ? -46.212 1.002 -0.656 1.00 34.09 368 ALA A CA 1
ATOM 2764 C C . ALA A 1 368 ? -47.451 1.199 0.249 1.00 34.09 368 ALA A C 1
ATOM 2766 O O . ALA A 1 368 ? -48.554 1.397 -0.253 1.00 34.09 368 ALA A O 1
ATOM 2767 N N . GLY A 1 369 ? -47.282 1.116 1.574 1.00 44.88 369 GLY A N 1
ATOM 2768 C CA . GLY A 1 369 ? -48.365 1.190 2.564 1.00 44.88 369 GLY A CA 1
ATOM 2769 C C . GLY A 1 369 ? -48.134 2.168 3.721 1.00 44.88 369 GLY A C 1
ATOM 2770 O O . GLY A 1 369 ? -48.774 2.006 4.758 1.00 44.88 369 GLY A O 1
ATOM 2771 N N . LEU A 1 370 ? -47.233 3.145 3.560 1.00 35.44 370 LEU A N 1
ATOM 2772 C CA . LEU A 1 370 ? -47.074 4.298 4.456 1.00 35.44 370 LEU A CA 1
ATOM 2773 C C . LEU A 1 370 ? -47.129 5.597 3.657 1.00 35.44 370 LEU A C 1
ATOM 2775 O O . LEU A 1 370 ? -46.380 5.686 2.657 1.00 35.44 370 LEU A O 1
#